Protein AF-A0AAV8Y524-F1 (afdb_monomer)

Solvent-accessible surface area (backbone atoms only — not comparable to full-atom values): 17284 Å² total; per-residue (Å²): 131,87,79,86,77,87,75,89,87,82,84,90,85,78,78,87,38,63,70,58,27,66,34,63,34,81,82,74,44,36,36,39,37,13,11,59,62,26,40,34,40,35,30,33,60,82,79,69,42,82,71,47,72,37,79,56,98,32,36,27,28,17,43,40,54,39,70,86,50,56,34,34,43,36,23,10,58,70,12,36,34,39,34,29,36,60,90,83,48,46,80,76,47,75,42,83,69,43,96,81,21,31,26,37,13,53,33,60,33,71,87,41,60,34,32,40,41,21,10,58,66,23,41,37,38,34,27,35,50,90,80,66,42,78,76,46,76,49,78,78,58,91,27,37,26,58,40,45,40,53,39,92,83,47,42,33,37,41,34,33,28,74,75,74,49,76,48,82,41,76,28,74,67,46,51,50,56,55,51,54,53,52,53,57,53,58,71,70,51,75,83,78,75,75,81,76,83,78,84,91,78,87,84,90,86,84,82,92,83,81,88,83,92,85,80,87,81,89,82,88,86,82,82,87,85,88,83,82,85,82,87,83,79,88,81,88,85,82,87,87,87,87,87,87,78,92,84,86,85,88,82,90,83,89,84,83,88,81,88,80,86,77,84,81,86,78,83,82,78,86,81,89,129

Mean predicted aligned error: 15.86 Å

pLDDT: mean 77.09, std 28.22, range [24.22, 98.81]

Secondary structure (DSSP, 8-state):
---------------SS-EEEEEE-TTSSEEEEEETTSEEEEEETTTTEEEEEEE-SS-EEEEEE-TTSSEEEEEETTSEEEEEETTT--EEEEEE--SSS-EEEEEE-TTSSEEEEEETTSEEEEEETTTTEEEEEEE--SS-EEEEEE-TTSSEEEEEETTS-EEEEE-HHHHHHHHHHHHHHHHHS----PPP--------------------------------PPP--------------------------------------PPP-

Foldseek 3Di:
DPPDDDDDDDDDDDDPFDFQDKEAAPVNQWMWTFAQSQWIWIAGPVVRDTDDIAGDPFRWQDKYAQNVNQWMWTWGFVQKIWIAGPNHRDTPDIDRNDDPFTWNEKDAANVRQWIWIFFQNQKIFIAGRVVRDTDDIDHDGPGTWHYWDADNVNQWIWTDHPVGDIDIDGDPVNVVVVVVVVVVVVVPDDPPPDDPDDDDDDDDDDDDDDDDDDDDDDDDDDDDDDDDDDDDDDDDDDDDDDDDDDDDDDDDDDDDDDDDDDDDDDDDDDDDD

Nearest PDB structures (foldseek):
  8iyj-assembly1_f  TM=9.698E-01  e=3.878E-19  Mus musculus
  8j07-assembly1_1N  TM=9.727E-01  e=3.922E-18  Homo sapiens
  8snb-assembly1_4A  TM=9.808E-01  e=4.661E-17  Strongylocentrotus purpuratus
  9cpc-assembly1_1S  TM=9.793E-01  e=6.438E-17  Sus scrofa
  8to0-assembly1_Bo  TM=9.632E-01  e=4.661E-17  Mus musculus

Radius of gyration: 35.86 Å; Cα contacts (8 Å, |Δi|>4): 466; chains: 1; bounding box: 70×82×123 Å

InterPro domains:
  IPR001680 WD40 repeat [PF00400] (7-44)
  IPR001680 WD40 repeat [PF00400] (90-127)
  IPR001680 WD40 repeat [PF00400] (139-169)
  IPR001680 WD40 repeat [PS50082] (12-45)
  IPR001680 WD40 repeat [PS50082] (63-94)
  IPR001680 WD40 repeat [PS50082] (96-137)
  IPR001680 WD40 repeat [PS50082] (138-169)
  IPR001680 WD40 repeat [SM00320] (5-44)
  IPR001680 WD40 repeat [SM00320] (47-85)
  IPR001680 WD40 repeat [SM00320] (88-128)
  IPR001680 WD40 repeat [SM00320] (131-170)
  IPR015943 WD40/YVTN repeat-like-containing domain superfamily [G3DSA:2.130.10.10] (3-201)
  IPR019775 WD40 repeat, conserved site [PS00678] (31-45)
  IPR020472 PAC1/LIS1-like, WD-40 repeat [PR00320] (31-45)
  IPR020472 PAC1/LIS1-like, WD-40 repeat [PR00320] (72-86)
  IPR020472 PAC1/LIS1-like, WD-40 repeat [PR00320] (115-129)
  IPR036322 WD40-repeat-containing domain superfamily [SSF50978] (7-176)
  IPR050505 WD repeat-containing protein 55/POC1 [PTHR44019] (4-265)

Structure (mmCIF, N/CA/C/O backbone):
data_AF-A0AAV8Y524-F1
#
_entry.id   AF-A0AAV8Y524-F1
#
loop_
_atom_site.group_PDB
_atom_site.id
_atom_site.type_symbol
_atom_site.label_atom_id
_atom_site.label_alt_id
_atom_site.label_comp_id
_atom_site.label_asym_id
_atom_site.label_entity_id
_atom_site.label_seq_id
_atom_site.pdbx_PDB_ins_code
_atom_site.Cartn_x
_atom_site.Cartn_y
_atom_site.Cartn_z
_atom_site.occupancy
_atom_site.B_iso_or_equiv
_atom_site.auth_seq_id
_atom_site.auth_comp_id
_atom_site.auth_asym_id
_atom_site.auth_atom_id
_atom_site.pdbx_PDB_model_num
ATOM 1 N N . MET A 1 1 ? 3.331 36.834 13.227 1.00 62.34 1 MET A N 1
ATOM 2 C CA . MET A 1 1 ? 3.791 35.544 12.670 1.00 62.34 1 MET A CA 1
ATOM 3 C C . MET A 1 1 ? 3.117 34.433 13.452 1.00 62.34 1 MET A C 1
ATOM 5 O O . MET A 1 1 ? 3.307 34.378 14.659 1.00 62.34 1 MET A O 1
ATOM 9 N N . LEU A 1 2 ? 2.298 33.601 12.807 1.00 58.38 2 LEU A N 1
ATOM 10 C CA . LEU A 1 2 ? 1.765 32.393 13.441 1.00 58.38 2 LEU A CA 1
ATOM 11 C C . LEU A 1 2 ? 2.927 31.408 13.619 1.00 58.38 2 LEU A C 1
ATOM 13 O O . LEU A 1 2 ? 3.529 30.972 12.641 1.00 58.38 2 LEU A O 1
ATOM 17 N N . SER A 1 3 ? 3.295 31.126 14.868 1.00 69.25 3 SER A N 1
ATOM 18 C CA . SER A 1 3 ? 4.270 30.086 15.188 1.00 69.25 3 SER A CA 1
ATOM 19 C C . SER A 1 3 ? 3.567 28.741 15.043 1.00 69.25 3 SER A C 1
ATOM 21 O O . SER A 1 3 ? 2.765 28.362 15.893 1.00 69.25 3 SER A O 1
ATOM 23 N N . TYR A 1 4 ? 3.830 28.040 13.943 1.00 75.88 4 TYR A N 1
ATOM 24 C CA . TYR A 1 4 ? 3.414 26.651 13.790 1.00 75.88 4 TYR A CA 1
ATOM 25 C C . TYR A 1 4 ? 4.244 25.803 14.757 1.00 75.88 4 TYR A C 1
ATOM 27 O O . TYR A 1 4 ? 5.421 25.537 14.517 1.00 75.88 4 TYR A O 1
ATOM 35 N N . ARG A 1 5 ? 3.649 25.428 15.892 1.00 86.06 5 ARG A N 1
ATOM 36 C CA . ARG A 1 5 ? 4.223 24.444 16.812 1.00 86.06 5 ARG A CA 1
ATOM 37 C C . ARG A 1 5 ? 3.651 23.075 16.483 1.00 86.06 5 ARG A C 1
ATOM 39 O O . ARG A 1 5 ? 2.445 22.875 16.563 1.00 86.06 5 ARG A O 1
ATOM 46 N N . GLN A 1 6 ? 4.531 22.138 16.158 1.00 88.81 6 GLN A N 1
ATOM 47 C CA . GLN A 1 6 ? 4.197 20.722 16.125 1.00 88.81 6 GLN A CA 1
ATOM 48 C C . GLN A 1 6 ? 4.213 20.177 17.558 1.00 88.81 6 GLN A C 1
ATOM 50 O O . GLN A 1 6 ? 5.159 20.428 18.307 1.00 88.81 6 GLN A O 1
ATOM 55 N N . SER A 1 7 ? 3.180 19.429 17.941 1.00 92.44 7 SER A N 1
ATOM 56 C CA . SER A 1 7 ? 3.095 18.760 19.242 1.00 92.44 7 SER A CA 1
ATOM 57 C C . SER A 1 7 ? 2.627 17.321 19.074 1.00 92.44 7 SER A C 1
ATOM 59 O O . SER A 1 7 ? 1.686 17.061 18.327 1.00 92.44 7 SER A O 1
ATOM 61 N N . LEU A 1 8 ? 3.258 16.395 19.796 1.00 93.44 8 LEU A N 1
ATOM 62 C CA . LEU A 1 8 ? 2.779 15.021 19.924 1.00 93.44 8 LEU A CA 1
ATOM 63 C C . LEU A 1 8 ? 1.451 15.017 20.693 1.00 93.44 8 LEU A C 1
ATOM 65 O O . LEU A 1 8 ? 1.397 15.538 21.805 1.00 93.44 8 LEU A O 1
ATOM 69 N N . ILE A 1 9 ? 0.404 14.430 20.108 1.00 94.38 9 ILE A N 1
ATOM 70 C CA . ILE A 1 9 ? -0.924 14.339 20.735 1.00 94.38 9 ILE A CA 1
ATOM 71 C C . ILE A 1 9 ? -1.042 13.058 21.571 1.00 94.38 9 ILE A C 1
ATOM 73 O O . ILE A 1 9 ? -1.395 13.119 22.745 1.00 94.38 9 ILE A O 1
ATOM 77 N N . CYS A 1 10 ? -0.720 11.900 20.987 1.00 96.06 10 CYS A N 1
ATOM 78 C CA . CYS A 1 10 ? -0.800 10.601 21.654 1.00 96.06 10 CYS A CA 1
ATOM 79 C C . CYS A 1 10 ? 0.176 9.585 21.043 1.00 96.06 10 CYS A C 1
ATOM 81 O O . CYS A 1 10 ? 0.761 9.824 19.986 1.00 96.06 10 CYS A O 1
ATOM 83 N N . THR A 1 11 ? 0.310 8.432 21.704 1.00 96.75 11 THR A N 1
ATOM 84 C CA . THR A 1 11 ? 1.045 7.267 21.198 1.00 96.75 11 THR A CA 1
ATOM 85 C C . THR A 1 11 ? 0.120 6.055 21.201 1.00 96.75 11 THR A C 1
ATOM 87 O O . THR A 1 11 ? -0.326 5.627 22.264 1.00 96.75 11 THR A O 1
ATOM 90 N N . LEU A 1 12 ? -0.121 5.468 20.027 1.00 97.44 12 LEU A N 1
ATOM 91 C CA . LEU A 1 12 ? -0.897 4.237 19.866 1.00 97.44 12 LEU A CA 1
ATOM 92 C C . LEU A 1 12 ? 0.065 3.048 19.764 1.00 97.44 12 LEU A C 1
ATOM 94 O O . LEU A 1 12 ? 0.815 2.928 18.798 1.00 97.44 12 LEU A O 1
ATOM 98 N N . LYS A 1 13 ? 0.094 2.190 20.790 1.00 96.00 13 LYS A N 1
ATOM 99 C CA . LYS A 1 13 ? 1.063 1.088 20.896 1.00 96.00 13 LYS A CA 1
ATOM 100 C C . LYS A 1 13 ? 0.366 -0.241 21.156 1.00 96.00 13 LYS A C 1
ATOM 102 O O . LYS A 1 13 ? 0.205 -0.645 22.304 1.00 96.00 13 LYS A O 1
ATOM 107 N N . GLU A 1 14 ? 0.015 -0.931 20.076 1.00 97.62 14 GLU A N 1
ATOM 108 C CA . GLU A 1 14 ? -0.548 -2.288 20.149 1.00 97.62 14 GLU A CA 1
ATOM 109 C C . GLU A 1 14 ? 0.220 -3.335 19.346 1.00 97.62 14 GLU A C 1
ATOM 111 O O . GLU A 1 14 ? 0.245 -4.502 19.739 1.00 97.62 14 GLU A O 1
ATOM 116 N N . HIS A 1 15 ? 0.890 -2.926 18.267 1.00 98.06 15 HIS A N 1
ATOM 117 C CA . HIS A 1 15 ? 1.761 -3.822 17.524 1.00 98.06 15 HIS A CA 1
ATOM 118 C C . HIS A 1 15 ? 2.865 -4.401 18.417 1.00 98.06 15 HIS A C 1
ATOM 120 O O . HIS A 1 15 ? 3.477 -3.707 19.237 1.00 98.06 15 HIS A O 1
ATOM 126 N N . LYS A 1 16 ? 3.120 -5.696 18.241 1.00 96.81 16 LYS A N 1
ATOM 127 C CA . LYS A 1 16 ? 4.180 -6.455 18.920 1.00 96.81 16 LYS A CA 1
ATOM 128 C C . LYS A 1 16 ? 5.453 -6.552 18.080 1.00 96.81 16 LYS A C 1
ATOM 130 O O . LYS A 1 16 ? 6.461 -7.054 18.573 1.00 96.81 16 LYS A O 1
ATOM 135 N N . GLY A 1 17 ? 5.402 -6.078 16.839 1.00 96.88 17 GLY A N 1
ATOM 136 C CA . GLY A 1 17 ? 6.506 -6.064 15.890 1.00 96.88 17 GLY A CA 1
ATOM 137 C C . GLY A 1 17 ? 6.662 -4.700 15.214 1.00 96.88 17 GLY A C 1
ATOM 138 O O . GLY A 1 17 ? 5.851 -3.796 15.433 1.00 96.88 17 GLY A O 1
ATOM 139 N N . PRO A 1 18 ? 7.726 -4.531 14.414 1.00 97.88 18 PRO A N 1
ATOM 140 C CA . PRO A 1 18 ? 7.902 -3.364 13.561 1.00 97.88 18 PRO A CA 1
ATOM 141 C C . PRO A 1 18 ? 6.692 -3.102 12.659 1.00 97.88 18 PRO A C 1
ATOM 143 O O . PRO A 1 18 ? 6.252 -4.000 11.935 1.00 97.88 18 PRO A O 1
ATOM 146 N N . VAL A 1 19 ? 6.228 -1.849 12.668 1.00 98.44 19 VAL A N 1
ATOM 147 C CA . VAL A 1 19 ? 5.261 -1.321 11.700 1.00 98.44 19 VAL A CA 1
ATOM 148 C C . VAL A 1 19 ? 5.991 -1.092 10.383 1.00 98.44 19 VAL A C 1
ATOM 150 O O . VAL A 1 19 ? 6.931 -0.300 10.325 1.00 98.44 19 VAL A O 1
ATOM 153 N N . SER A 1 20 ? 5.586 -1.810 9.343 1.00 98.19 20 SER A N 1
ATOM 154 C CA . SER A 1 20 ? 6.228 -1.781 8.029 1.00 98.19 20 SER A CA 1
ATOM 155 C C . SER A 1 20 ? 5.655 -0.693 7.122 1.00 98.19 20 SER A C 1
ATOM 157 O O . SER A 1 20 ? 6.378 -0.121 6.311 1.00 98.19 20 SER A O 1
ATOM 159 N N . ALA A 1 21 ? 4.361 -0.397 7.262 1.00 98.25 21 ALA A N 1
ATOM 160 C CA . ALA A 1 21 ? 3.667 0.606 6.470 1.00 98.25 21 ALA A CA 1
ATOM 161 C C . ALA A 1 21 ? 2.513 1.226 7.257 1.00 98.25 21 ALA A C 1
ATOM 163 O O . ALA A 1 21 ? 1.952 0.616 8.169 1.00 98.25 21 ALA A O 1
ATOM 164 N N . ILE A 1 22 ? 2.157 2.446 6.872 1.00 98.44 22 ILE A N 1
ATOM 165 C CA . ILE A 1 22 ? 1.003 3.175 7.380 1.00 98.44 22 ILE A CA 1
ATOM 166 C C . ILE A 1 22 ? 0.347 3.935 6.227 1.00 98.44 22 ILE A C 1
ATOM 168 O O . ILE A 1 22 ? 1.028 4.332 5.272 1.00 98.44 22 ILE A O 1
ATOM 172 N N . ASP A 1 23 ? -0.962 4.122 6.319 1.00 98.56 23 ASP A N 1
ATOM 173 C CA . ASP A 1 23 ? -1.745 4.930 5.393 1.00 98.56 23 ASP A CA 1
ATOM 174 C C . ASP A 1 23 ? -2.869 5.654 6.137 1.00 98.56 23 ASP A C 1
ATOM 176 O O . ASP A 1 23 ? -3.369 5.144 7.141 1.00 98.56 23 ASP A O 1
ATOM 180 N N . ILE A 1 24 ? -3.252 6.832 5.654 1.00 98.12 24 ILE A N 1
ATOM 181 C CA . ILE A 1 24 ? -4.391 7.607 6.164 1.00 98.12 24 ILE A CA 1
ATOM 182 C C . ILE A 1 24 ? -5.482 7.548 5.098 1.00 98.12 24 ILE A C 1
ATOM 184 O O . ILE A 1 24 ? -5.181 7.575 3.903 1.00 98.12 24 ILE A O 1
ATOM 188 N N . ASN A 1 25 ? -6.736 7.404 5.513 1.00 96.75 25 ASN A N 1
ATOM 189 C CA . ASN A 1 25 ? -7.844 7.390 4.567 1.00 96.75 25 ASN A CA 1
ATOM 190 C C . ASN A 1 25 ? -8.079 8.790 3.960 1.00 96.75 25 ASN A C 1
ATOM 192 O O . ASN A 1 25 ? -7.553 9.798 4.417 1.00 96.75 25 ASN A O 1
ATOM 196 N N . LYS A 1 26 ? -8.925 8.876 2.931 1.00 94.94 26 LYS A N 1
ATOM 197 C CA . LYS A 1 26 ? -9.244 10.152 2.265 1.00 94.94 26 LYS A CA 1
ATOM 198 C C . LYS A 1 26 ? -9.961 11.175 3.166 1.00 94.94 26 LYS A C 1
ATOM 200 O O . LYS A 1 26 ? -10.027 12.349 2.812 1.00 94.94 26 LYS A O 1
ATOM 205 N N . PHE A 1 27 ? -10.549 10.731 4.274 1.00 95.62 27 PHE A N 1
ATOM 206 C CA . PHE A 1 27 ? -11.346 11.566 5.175 1.00 95.62 27 PHE A CA 1
ATOM 207 C C . PHE A 1 27 ? -10.543 12.097 6.372 1.00 95.62 27 PHE A C 1
ATOM 209 O O . PHE A 1 27 ? -11.096 12.845 7.176 1.00 95.62 27 PHE A O 1
ATOM 216 N N . ASP A 1 28 ? -9.256 11.741 6.472 1.00 96.31 28 ASP A N 1
ATOM 217 C CA . ASP A 1 28 ? -8.322 12.134 7.534 1.00 96.31 28 ASP A CA 1
ATOM 218 C C . ASP A 1 28 ? -8.774 11.777 8.966 1.00 96.31 28 ASP A C 1
ATOM 220 O O . ASP A 1 28 ? -8.231 12.289 9.949 1.00 96.31 28 ASP A O 1
ATOM 224 N N . ASP A 1 29 ? -9.753 10.887 9.114 1.00 96.88 29 ASP A N 1
ATOM 225 C CA . ASP A 1 29 ? -10.281 10.440 10.404 1.00 96.88 29 ASP A CA 1
ATOM 226 C C . ASP A 1 29 ? -9.754 9.061 10.813 1.00 96.88 29 ASP A C 1
ATOM 228 O O . ASP A 1 29 ? -9.822 8.706 11.994 1.00 96.88 29 ASP A O 1
ATOM 232 N N . GLU A 1 30 ? -9.157 8.313 9.880 1.00 97.94 30 GLU A N 1
ATOM 233 C CA . GLU A 1 30 ? -8.624 6.977 10.134 1.00 97.94 30 GLU A CA 1
ATOM 234 C C . GLU A 1 30 ? -7.235 6.753 9.561 1.00 97.94 30 GLU A C 1
ATOM 236 O O . GLU A 1 30 ? -6.892 7.222 8.476 1.00 97.94 30 GLU A O 1
ATOM 241 N N . ALA A 1 31 ? -6.465 5.921 10.257 1.00 98.38 31 ALA A N 1
ATOM 242 C CA . ALA A 1 31 ? -5.227 5.361 9.737 1.00 98.38 31 ALA A CA 1
ATOM 243 C C . ALA A 1 31 ? -5.288 3.836 9.728 1.00 98.38 31 ALA A C 1
ATOM 245 O O . ALA A 1 31 ? -6.000 3.221 10.520 1.00 98.38 31 ALA A O 1
ATOM 246 N N . VAL A 1 32 ? -4.506 3.215 8.856 1.00 98.75 32 VAL A N 1
ATOM 247 C CA . VAL A 1 32 ? -4.234 1.780 8.882 1.00 98.75 32 VAL A CA 1
ATOM 248 C C . VAL A 1 32 ? -2.734 1.562 8.970 1.00 98.75 32 VAL A C 1
ATOM 250 O O . VAL A 1 32 ? -1.969 2.201 8.254 1.00 98.75 32 VAL A O 1
ATOM 253 N N . SER A 1 33 ? -2.304 0.660 9.845 1.00 98.75 33 SER A N 1
ATOM 254 C CA . SER A 1 33 ? -0.910 0.231 9.951 1.00 98.75 33 SER A CA 1
ATOM 255 C C . SER A 1 33 ? -0.765 -1.248 9.626 1.00 98.75 33 SER A C 1
ATOM 257 O O . SER A 1 33 ? -1.606 -2.061 10.003 1.00 98.75 33 SER A O 1
ATOM 259 N N . ALA A 1 34 ? 0.316 -1.594 8.934 1.00 98.56 34 ALA A N 1
ATOM 260 C CA . ALA A 1 34 ? 0.758 -2.959 8.672 1.00 98.56 34 ALA A CA 1
ATOM 261 C C . ALA A 1 34 ? 1.979 -3.284 9.523 1.00 98.56 34 ALA A C 1
ATOM 263 O O . ALA A 1 34 ? 2.847 -2.430 9.718 1.00 98.56 34 ALA A O 1
ATOM 264 N N . SER A 1 35 ? 2.054 -4.514 10.021 1.00 98.56 35 SER A N 1
ATOM 265 C CA . SER A 1 35 ? 3.138 -4.940 10.892 1.00 98.56 35 SER A CA 1
ATOM 266 C C . SER A 1 35 ? 3.605 -6.357 10.605 1.00 98.56 35 SER A C 1
ATOM 268 O O . SER A 1 35 ? 2.854 -7.265 10.237 1.00 98.56 35 SER A O 1
ATOM 270 N N . THR A 1 36 ? 4.884 -6.553 10.897 1.00 97.69 36 THR A N 1
ATOM 271 C CA . THR A 1 36 ? 5.556 -7.855 10.891 1.00 97.69 36 THR A CA 1
ATOM 272 C C . THR A 1 36 ? 5.157 -8.748 12.074 1.00 97.69 36 THR A C 1
ATOM 274 O O . THR A 1 36 ? 5.645 -9.864 12.192 1.00 97.69 36 THR A O 1
ATOM 277 N N . ASP A 1 37 ? 4.255 -8.305 12.955 1.00 97.25 37 ASP A N 1
ATOM 278 C CA . ASP A 1 37 ? 3.626 -9.177 13.961 1.00 97.25 37 ASP A CA 1
ATOM 279 C C . ASP A 1 37 ? 2.427 -9.983 13.432 1.00 97.25 37 ASP A C 1
ATOM 281 O O . ASP A 1 37 ? 1.812 -10.727 14.198 1.00 97.25 37 ASP A O 1
ATOM 285 N N . GLY A 1 38 ? 2.100 -9.835 12.145 1.00 96.56 38 GLY A N 1
ATOM 286 C CA . GLY A 1 38 ? 0.979 -10.517 11.501 1.00 96.56 38 GLY A CA 1
ATOM 287 C C . GLY A 1 38 ? -0.372 -9.837 11.696 1.00 96.56 38 GLY A C 1
ATOM 288 O O . GLY A 1 38 ? -1.414 -10.459 11.480 1.00 96.56 38 GLY A O 1
ATOM 289 N N . THR A 1 39 ? -0.373 -8.565 12.099 1.00 97.81 39 THR A N 1
ATOM 290 C CA . THR A 1 39 ? -1.588 -7.759 12.217 1.00 97.81 39 THR A CA 1
ATOM 291 C C . THR A 1 39 ? -1.547 -6.532 11.315 1.00 97.81 39 THR A C 1
ATOM 293 O O . THR A 1 39 ? -0.515 -5.872 11.157 1.00 97.81 39 THR A O 1
ATOM 296 N N . CYS A 1 40 ? -2.707 -6.205 10.754 1.00 98.19 40 CYS A N 1
ATOM 297 C CA . CYS A 1 40 ? -3.014 -4.870 10.267 1.00 98.19 40 CYS A CA 1
ATOM 298 C C . CYS A 1 40 ? -4.028 -4.243 11.223 1.00 98.19 40 CYS A C 1
ATOM 300 O O . CYS A 1 40 ? -4.990 -4.900 11.613 1.00 98.19 40 CYS A O 1
ATOM 302 N N . ILE A 1 41 ? -3.823 -2.995 11.633 1.00 98.56 41 ILE A N 1
ATOM 303 C CA . ILE A 1 41 ? -4.697 -2.331 12.606 1.00 98.56 41 ILE A CA 1
ATOM 304 C C . ILE A 1 41 ? -5.290 -1.076 11.980 1.00 98.56 41 ILE A C 1
ATOM 306 O O . ILE A 1 41 ? -4.555 -0.261 11.430 1.00 98.56 41 ILE A O 1
ATOM 310 N N . ILE A 1 42 ? -6.610 -0.930 12.092 1.00 98.56 42 ILE A N 1
ATOM 311 C CA . ILE A 1 42 ? -7.342 0.290 11.745 1.00 98.56 42 ILE A CA 1
ATOM 312 C C . ILE A 1 42 ? -7.512 1.123 13.015 1.00 98.56 42 ILE A C 1
ATOM 314 O O . ILE A 1 42 ? -7.977 0.618 14.044 1.00 98.56 42 ILE A O 1
ATOM 318 N N . TRP A 1 43 ? -7.154 2.397 12.933 1.00 98.50 43 TRP A N 1
ATOM 319 C CA . TRP A 1 43 ? -7.150 3.355 14.031 1.00 98.50 43 TRP A CA 1
ATOM 320 C C . TRP A 1 43 ? -8.139 4.476 13.754 1.00 98.50 43 TRP A C 1
ATOM 322 O O . TRP A 1 43 ? -8.130 5.040 12.665 1.00 98.50 43 TRP A O 1
ATOM 332 N N . ASP A 1 44 ? -8.914 4.839 14.769 1.00 98.12 44 ASP A N 1
ATOM 333 C CA . ASP A 1 44 ? -9.694 6.074 14.788 1.00 98.12 44 ASP A CA 1
ATOM 334 C C . ASP A 1 44 ? -8.767 7.198 15.284 1.00 98.12 44 ASP A C 1
ATOM 336 O O . ASP A 1 44 ? -8.306 7.176 16.433 1.00 98.12 44 ASP A O 1
ATOM 340 N N . LEU A 1 45 ? -8.445 8.154 14.411 1.00 97.44 45 LEU A N 1
ATOM 341 C CA . LEU A 1 45 ? -7.518 9.250 14.710 1.00 97.44 45 LEU A CA 1
ATOM 342 C C . LEU A 1 45 ? -8.158 10.332 15.583 1.00 97.44 45 LEU A C 1
ATOM 344 O O . LEU A 1 45 ? -7.457 10.995 16.351 1.00 97.44 45 LEU A O 1
ATOM 348 N N . LEU A 1 46 ? -9.482 10.488 15.513 1.00 96.88 46 LEU A N 1
ATOM 349 C CA . LEU A 1 46 ? -10.222 11.467 16.309 1.00 96.88 46 LEU A CA 1
ATOM 350 C C . LEU A 1 46 ? -10.351 11.003 17.763 1.00 96.88 46 LEU A C 1
ATOM 352 O O . LEU A 1 46 ? -10.133 11.785 18.691 1.00 96.88 46 LEU A O 1
ATOM 356 N N . LYS A 1 47 ? -10.662 9.719 17.966 1.00 97.38 47 LYS A N 1
ATOM 357 C CA . LYS A 1 47 ? -10.771 9.091 19.292 1.00 97.38 47 LYS A CA 1
ATOM 358 C C . LYS A 1 47 ? -9.450 8.544 19.815 1.00 97.38 47 LYS A C 1
ATOM 360 O O . LYS A 1 47 ? -9.377 8.209 20.995 1.00 97.38 47 LYS A O 1
ATOM 365 N N . GLN A 1 48 ? -8.428 8.462 18.963 1.00 97.56 48 GLN A N 1
ATOM 366 C CA . GLN A 1 48 ? -7.088 7.978 19.305 1.00 97.56 48 GLN A CA 1
ATOM 367 C C . GLN A 1 48 ? -7.138 6.566 19.893 1.00 97.56 48 GLN A C 1
ATOM 369 O O . GLN A 1 48 ? -6.560 6.272 20.941 1.00 97.56 48 GLN A O 1
ATOM 374 N N . CYS A 1 49 ? -7.879 5.682 19.231 1.00 97.56 49 CYS A N 1
ATOM 375 C CA . CYS A 1 49 ? -8.043 4.309 19.679 1.00 97.56 49 CYS A CA 1
ATOM 376 C C . CYS A 1 49 ? -8.042 3.330 18.508 1.00 97.56 49 CYS A C 1
ATOM 378 O O . CYS A 1 49 ? -8.254 3.681 17.347 1.00 97.56 49 CYS A O 1
ATOM 380 N N . ARG A 1 50 ? -7.777 2.067 18.830 1.00 98.00 50 ARG A N 1
ATOM 381 C CA . ARG A 1 50 ? -7.908 0.969 17.882 1.00 98.00 50 ARG A CA 1
ATOM 382 C C . ARG A 1 50 ? -9.378 0.760 17.539 1.00 98.00 50 ARG A C 1
ATOM 384 O O . ARG A 1 50 ? -10.181 0.513 18.439 1.00 98.00 50 ARG A O 1
ATOM 391 N N . ARG A 1 51 ? -9.699 0.762 16.247 1.00 97.25 51 ARG A N 1
ATOM 392 C CA . ARG A 1 51 ? -11.035 0.433 15.751 1.00 97.25 51 ARG A CA 1
ATOM 393 C C . ARG A 1 51 ? -11.175 -1.047 15.414 1.00 97.25 51 ARG A C 1
ATOM 395 O O . ARG A 1 51 ? -12.097 -1.683 15.906 1.00 97.25 51 ARG A O 1
ATOM 402 N N . GLN A 1 52 ? -10.247 -1.593 14.627 1.00 97.00 52 GLN A N 1
ATOM 403 C CA . GLN A 1 52 ? -10.316 -2.973 14.131 1.00 97.00 52 GLN A CA 1
ATOM 404 C C . GLN A 1 52 ? -8.920 -3.590 14.001 1.00 97.00 52 GLN A C 1
ATOM 406 O O . GLN A 1 52 ? -7.942 -2.873 13.792 1.00 97.00 52 GLN A O 1
ATOM 411 N N . ILE A 1 53 ? -8.830 -4.921 14.102 1.00 97.75 53 ILE A N 1
ATOM 412 C CA . ILE A 1 53 ? -7.620 -5.685 13.765 1.00 97.75 53 ILE A CA 1
ATOM 413 C C . ILE A 1 53 ? -7.948 -6.672 12.652 1.00 97.75 53 ILE A C 1
ATOM 415 O O . ILE A 1 53 ? -8.908 -7.432 12.755 1.00 97.75 53 ILE A O 1
ATOM 419 N N . LEU A 1 54 ? -7.110 -6.678 11.625 1.00 97.81 54 LEU A N 1
ATOM 420 C CA . LEU A 1 54 ? -7.113 -7.631 10.529 1.00 97.81 54 LEU A CA 1
ATOM 421 C C . LEU A 1 54 ? -6.000 -8.653 10.776 1.00 97.81 54 LEU A C 1
ATOM 423 O O . LEU A 1 54 ? -4.855 -8.283 11.061 1.00 97.81 54 LEU A O 1
ATOM 427 N N . PHE A 1 55 ? -6.339 -9.934 10.664 1.00 94.69 55 PHE A N 1
ATOM 428 C CA . PHE A 1 55 ? -5.411 -11.042 10.870 1.00 94.69 55 PHE A CA 1
ATOM 429 C C . PHE A 1 55 ? -5.251 -11.838 9.582 1.00 94.69 55 PHE A C 1
ATOM 431 O O . PHE A 1 55 ? -6.235 -12.221 8.954 1.00 94.69 55 PHE A O 1
ATOM 438 N N . SER A 1 56 ? -4.008 -12.152 9.235 1.00 93.06 56 SER A N 1
ATOM 439 C CA . SER A 1 5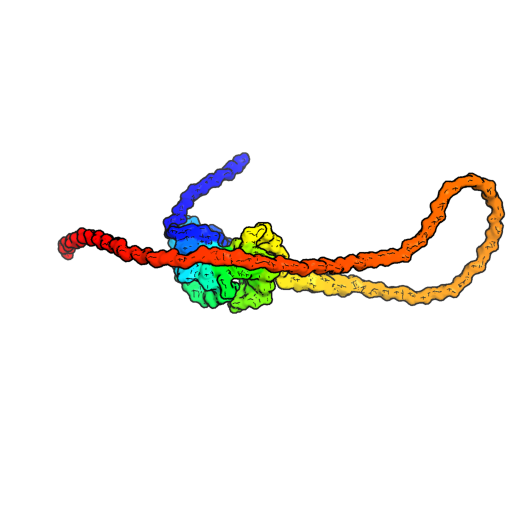6 ? -3.686 -13.150 8.220 1.00 93.06 56 SER A CA 1
ATOM 440 C C . SER A 1 56 ? -2.403 -13.877 8.613 1.00 93.06 56 SER A C 1
ATOM 442 O O . SER A 1 56 ? -1.632 -13.403 9.448 1.00 93.06 56 SER A O 1
ATOM 444 N N . ASN A 1 57 ? -2.167 -15.048 8.028 1.00 93.75 57 ASN A N 1
ATOM 445 C CA . ASN A 1 57 ? -0.938 -15.806 8.240 1.00 93.75 57 ASN A CA 1
ATOM 446 C C . ASN A 1 57 ? 0.188 -15.276 7.335 1.00 93.75 57 ASN A C 1
ATOM 448 O O . ASN A 1 57 ? 0.706 -15.986 6.474 1.00 93.75 57 ASN A O 1
ATOM 452 N N . THR A 1 58 ? 0.522 -14.000 7.506 1.00 96.69 58 THR A N 1
ATOM 453 C CA . THR A 1 58 ? 1.527 -13.285 6.718 1.00 96.69 58 THR A CA 1
ATOM 454 C C . THR A 1 58 ? 2.180 -12.209 7.569 1.00 96.69 58 THR A C 1
ATOM 456 O O . THR A 1 58 ? 1.581 -11.710 8.518 1.00 96.69 58 THR A O 1
ATOM 459 N N . LEU A 1 59 ? 3.404 -11.827 7.230 1.00 97.94 59 LEU A N 1
ATOM 460 C CA . LEU A 1 59 ? 3.981 -10.578 7.703 1.00 97.94 59 LEU A CA 1
ATOM 461 C C . LEU A 1 59 ? 3.457 -9.491 6.771 1.00 97.94 59 LEU A C 1
ATOM 463 O O . LEU A 1 59 ? 3.821 -9.478 5.593 1.00 97.94 59 LEU A O 1
ATOM 467 N N . PHE A 1 60 ? 2.584 -8.614 7.265 1.00 98.31 60 PHE A N 1
ATOM 468 C CA . PHE A 1 60 ? 2.110 -7.500 6.457 1.00 98.31 60 PHE A CA 1
ATOM 469 C C . PHE A 1 60 ? 3.270 -6.538 6.243 1.00 98.31 60 PHE A C 1
ATOM 471 O O . PHE A 1 60 ? 3.862 -6.056 7.206 1.00 98.31 60 PHE A O 1
ATOM 478 N N . MET A 1 61 ? 3.601 -6.290 4.980 1.00 98.56 61 MET A N 1
ATOM 479 C CA . MET A 1 61 ? 4.712 -5.426 4.590 1.00 98.56 61 MET A CA 1
ATOM 480 C C . MET A 1 61 ? 4.200 -4.094 4.052 1.00 98.56 61 MET A C 1
ATOM 482 O O . MET A 1 61 ? 4.811 -3.059 4.304 1.00 98.56 61 MET A O 1
ATOM 486 N N . CYS A 1 62 ? 3.050 -4.098 3.379 1.00 98.56 62 CYS A N 1
ATOM 487 C CA . CYS A 1 62 ? 2.454 -2.910 2.784 1.00 98.56 62 CYS A CA 1
ATOM 488 C C . CYS A 1 62 ? 0.932 -2.890 2.957 1.00 98.56 62 CYS A C 1
ATOM 490 O O . CYS A 1 62 ? 0.279 -3.935 3.026 1.00 98.56 62 CYS A O 1
ATOM 492 N N . VAL A 1 63 ? 0.375 -1.681 3.037 1.00 98.75 63 VAL A N 1
ATOM 493 C CA . VAL A 1 63 ? -1.062 -1.437 3.173 1.00 98.75 63 VAL A CA 1
ATOM 494 C C . VAL A 1 63 ? -1.447 -0.101 2.539 1.00 98.75 63 VAL A C 1
ATOM 496 O O . VAL A 1 63 ? -0.667 0.853 2.612 1.00 98.75 63 VAL A O 1
ATOM 499 N N . ARG A 1 64 ? -2.630 -0.044 1.918 1.00 98.75 64 ARG A N 1
ATOM 500 C CA . ARG A 1 64 ? -3.254 1.173 1.377 1.00 98.75 64 ARG A CA 1
ATOM 501 C C . ARG A 1 64 ? -4.764 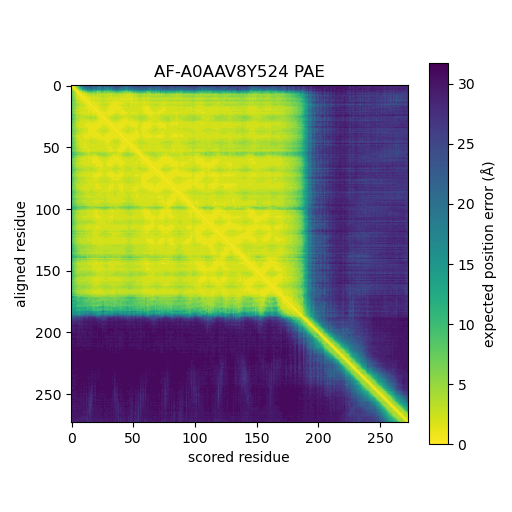1.160 1.559 1.00 98.75 64 ARG A C 1
ATOM 503 O O . ARG A 1 64 ? -5.393 0.125 1.338 1.00 98.75 64 ARG A O 1
ATOM 510 N N . TYR A 1 65 ? -5.343 2.310 1.876 1.00 98.56 65 TYR A N 1
ATOM 511 C CA . TYR A 1 65 ? -6.770 2.531 1.690 1.00 98.56 65 TYR A CA 1
ATOM 512 C C . TYR A 1 65 ? -7.097 2.634 0.205 1.00 98.56 65 TYR A C 1
ATOM 514 O O . TYR A 1 65 ? -6.400 3.289 -0.570 1.00 98.56 65 TYR A O 1
ATOM 522 N N . TYR A 1 66 ? -8.211 2.025 -0.180 1.00 98.31 66 TYR A N 1
ATOM 523 C CA . TYR A 1 66 ? -8.866 2.353 -1.434 1.00 98.31 66 TYR A CA 1
ATOM 524 C C . TYR A 1 66 ? -9.416 3.796 -1.369 1.00 98.31 66 TYR A C 1
ATOM 526 O O . TYR A 1 66 ? -9.868 4.205 -0.2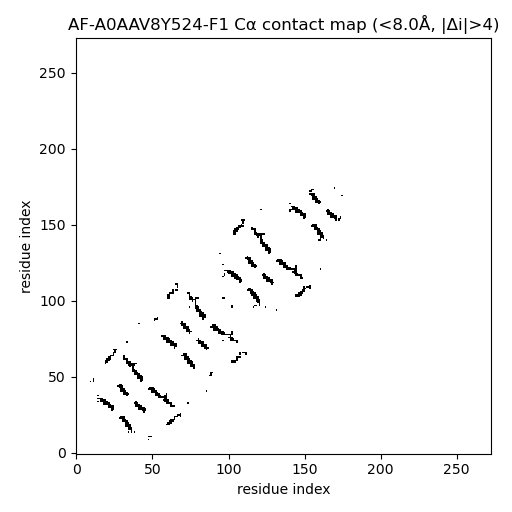96 1.00 98.31 66 TYR A O 1
ATOM 534 N N . PRO A 1 67 ? -9.452 4.574 -2.473 1.00 96.94 67 PRO A N 1
ATOM 535 C CA . PRO A 1 67 ? -9.845 5.989 -2.445 1.00 96.94 67 PRO A CA 1
ATOM 536 C C . PRO A 1 67 ? -11.225 6.301 -1.848 1.00 96.94 67 PRO A C 1
ATOM 538 O O . PRO A 1 67 ? -11.452 7.428 -1.405 1.00 96.94 67 PRO A O 1
ATOM 541 N N . SER A 1 68 ? -12.156 5.337 -1.819 1.00 96.50 68 SER A N 1
ATOM 542 C CA . SER A 1 68 ? -13.452 5.516 -1.144 1.00 96.50 68 SER A CA 1
ATOM 543 C C . SER A 1 68 ? -13.382 5.422 0.385 1.00 96.50 68 SER A C 1
ATOM 545 O O . SER A 1 68 ? -14.344 5.796 1.044 1.00 96.50 68 SER A O 1
ATOM 547 N N . GLY A 1 69 ? -12.290 4.897 0.951 1.00 96.25 69 GLY A N 1
ATOM 548 C CA . GLY A 1 69 ? -12.125 4.628 2.383 1.00 96.25 69 GLY A CA 1
ATOM 549 C C . GLY A 1 69 ? -12.849 3.376 2.895 1.00 96.25 69 GLY A C 1
ATOM 550 O O . GLY A 1 69 ? -12.708 3.041 4.064 1.00 96.25 69 GLY A O 1
ATOM 551 N N . VAL A 1 70 ? -13.601 2.672 2.042 1.00 96.94 70 VAL A N 1
ATOM 552 C CA . VAL A 1 70 ? -14.418 1.500 2.427 1.00 96.94 70 VAL A CA 1
ATOM 553 C C . VAL A 1 70 ? -13.618 0.194 2.393 1.00 96.94 70 VAL A C 1
ATOM 555 O O . VAL A 1 70 ? -13.950 -0.767 3.075 1.00 96.94 70 VAL A O 1
ATOM 558 N N . GLN A 1 71 ? -12.525 0.153 1.631 1.00 98.06 71 GLN A N 1
ATOM 559 C CA . GLN A 1 71 ? -11.680 -1.033 1.517 1.00 98.06 71 GLN A CA 1
ATOM 560 C C . GLN A 1 71 ? -10.213 -0.713 1.768 1.00 98.06 71 GLN A C 1
ATOM 562 O O . GLN A 1 71 ? -9.755 0.413 1.562 1.00 98.06 71 GLN A O 1
ATOM 567 N N . ILE A 1 72 ? -9.470 -1.734 2.182 1.00 98.50 72 ILE A N 1
ATOM 568 C CA . ILE A 1 72 ? -8.017 -1.708 2.332 1.00 98.50 72 ILE A CA 1
ATOM 569 C C . ILE A 1 72 ? -7.415 -2.813 1.466 1.00 98.50 72 ILE A C 1
ATOM 571 O O . ILE A 1 72 ? -7.944 -3.921 1.396 1.00 98.50 72 ILE A O 1
ATOM 575 N N . LEU A 1 73 ? -6.281 -2.521 0.837 1.00 98.81 73 LEU A N 1
ATOM 576 C CA . LEU A 1 73 ? -5.454 -3.495 0.138 1.00 98.81 73 LEU A CA 1
ATOM 577 C C . LEU A 1 73 ? -4.158 -3.709 0.923 1.00 98.81 73 LEU A C 1
ATOM 579 O O . LEU A 1 73 ? -3.486 -2.747 1.297 1.00 98.81 73 LEU A O 1
ATOM 583 N N . THR A 1 74 ? -3.799 -4.965 1.166 1.00 98.81 74 THR A N 1
ATOM 584 C CA . THR A 1 74 ? -2.565 -5.345 1.871 1.00 98.81 74 THR A CA 1
ATOM 585 C C . THR A 1 74 ? -1.708 -6.276 1.030 1.00 98.81 74 THR A C 1
ATOM 587 O O . THR A 1 74 ? -2.248 -7.066 0.256 1.00 98.81 74 THR A O 1
ATOM 590 N N . GLY A 1 75 ? -0.397 -6.266 1.264 1.00 98.62 75 GLY A N 1
ATOM 591 C CA . GL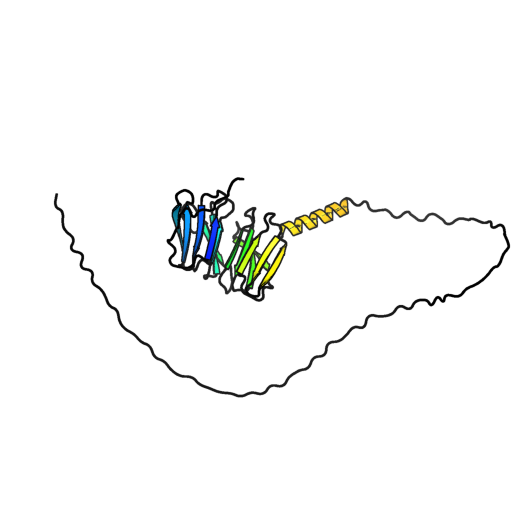Y A 1 75 ? 0.536 -7.269 0.751 1.00 98.62 75 GLY A CA 1
ATOM 592 C C . GLY A 1 75 ? 1.565 -7.680 1.803 1.00 98.62 75 GLY A C 1
ATOM 593 O O . GLY A 1 75 ? 1.870 -6.915 2.727 1.00 98.62 75 GLY A O 1
ATOM 594 N N . GLY A 1 76 ? 2.092 -8.899 1.680 1.00 98.00 76 GLY A N 1
ATOM 595 C CA . GLY A 1 76 ? 2.986 -9.453 2.693 1.00 98.00 76 GLY A CA 1
ATOM 596 C C . GLY A 1 76 ? 3.907 -10.582 2.234 1.00 98.00 76 GLY A C 1
ATOM 597 O O . GLY A 1 76 ? 4.144 -10.800 1.041 1.00 98.00 76 GLY A O 1
ATOM 598 N N . SER A 1 77 ? 4.463 -11.293 3.217 1.00 98.19 77 SER A N 1
ATOM 599 C CA . SER A 1 77 ? 5.428 -12.388 3.027 1.00 98.19 77 SER A CA 1
ATOM 600 C C . SER A 1 77 ? 4.843 -13.655 2.403 1.00 98.19 77 SER A C 1
ATOM 602 O O . SER A 1 77 ? 5.582 -14.464 1.849 1.00 98.19 77 SER A O 1
ATOM 604 N N . ASP A 1 78 ? 3.530 -13.838 2.505 1.00 97.81 78 ASP A N 1
ATOM 605 C CA . ASP A 1 78 ? 2.775 -14.929 1.879 1.00 97.81 78 ASP A CA 1
ATOM 606 C C . ASP A 1 78 ? 2.581 -14.750 0.367 1.00 97.81 78 ASP A C 1
ATOM 608 O O . ASP A 1 78 ? 2.044 -15.648 -0.277 1.00 97.81 78 ASP A O 1
ATOM 612 N N . ARG A 1 79 ? 3.088 -13.641 -0.198 1.00 98.00 79 ARG A N 1
ATOM 613 C CA . ARG A 1 79 ? 3.076 -13.302 -1.633 1.00 98.00 79 ARG A CA 1
ATOM 614 C C . ARG A 1 79 ? 1.696 -12.948 -2.181 1.00 98.00 79 ARG A C 1
ATOM 616 O O . ARG A 1 79 ? 1.522 -12.855 -3.401 1.00 98.00 79 ARG A O 1
ATOM 623 N N . LYS A 1 80 ? 0.726 -12.730 -1.297 1.00 97.94 80 LYS A N 1
ATOM 624 C CA . LYS A 1 80 ? -0.657 -12.463 -1.671 1.00 97.94 80 LYS A CA 1
ATOM 625 C C . LYS A 1 80 ? -1.009 -10.999 -1.506 1.00 97.94 80 LYS A C 1
ATOM 627 O O . LYS A 1 80 ? -0.434 -10.283 -0.686 1.00 97.94 80 LYS A O 1
ATOM 632 N N . LEU A 1 81 ? -1.968 -10.574 -2.314 1.00 98.62 81 LEU A N 1
ATOM 633 C CA . LEU A 1 81 ? -2.666 -9.308 -2.171 1.00 98.62 81 LEU A CA 1
ATOM 634 C C . LEU A 1 81 ? -4.059 -9.610 -1.637 1.00 98.62 81 LEU A C 1
ATOM 636 O O . LEU A 1 81 ? -4.788 -10.409 -2.227 1.00 98.62 81 LEU A O 1
ATOM 640 N N . ALA A 1 82 ? -4.416 -8.976 -0.529 1.00 98.56 82 ALA A N 1
ATOM 641 C CA . ALA A 1 82 ? -5.679 -9.210 0.156 1.00 98.56 82 ALA A CA 1
ATOM 642 C C . ALA A 1 82 ? -6.486 -7.914 0.265 1.00 98.56 82 ALA A C 1
ATOM 644 O O . ALA A 1 82 ? -5.948 -6.865 0.623 1.00 98.56 82 ALA A O 1
ATOM 645 N N . TYR A 1 83 ? -7.769 -8.016 -0.071 1.00 98.69 83 TYR A N 1
ATOM 646 C CA . TYR A 1 83 ? -8.758 -6.947 -0.044 1.00 98.69 83 TYR A CA 1
ATOM 647 C C . TYR A 1 83 ? -9.602 -7.117 1.208 1.00 98.69 83 TYR A C 1
ATOM 649 O O . TYR A 1 83 ? -10.196 -8.178 1.409 1.00 98.69 83 TYR A O 1
ATOM 657 N N . TRP A 1 84 ? -9.684 -6.074 2.017 1.00 98.62 84 TRP A N 1
ATOM 658 C CA . TRP A 1 84 ? -10.368 -6.103 3.300 1.00 98.62 84 TRP A CA 1
ATOM 659 C C . TRP A 1 84 ? -11.470 -5.064 3.333 1.00 98.62 84 TRP A C 1
ATOM 661 O O . TRP A 1 84 ? -11.264 -3.928 2.901 1.00 98.62 84 TRP A O 1
ATOM 671 N N . GLU A 1 85 ? -12.613 -5.448 3.882 1.00 98.19 85 GLU A N 1
ATOM 672 C CA . GLU A 1 85 ? -13.687 -4.521 4.202 1.00 98.19 85 GLU A CA 1
ATOM 673 C C . GLU A 1 85 ? -13.344 -3.771 5.493 1.00 98.19 85 GLU A C 1
ATOM 675 O O . GLU A 1 85 ? -12.960 -4.360 6.507 1.00 98.19 85 GLU A O 1
ATOM 680 N N . VAL A 1 86 ? -13.459 -2.448 5.457 1.00 97.69 86 VAL A N 1
ATOM 681 C CA . VAL A 1 86 ? -13.007 -1.565 6.542 1.00 97.69 86 VAL A CA 1
ATOM 682 C C . VAL A 1 86 ? -13.963 -1.586 7.738 1.00 97.69 86 VAL A C 1
ATOM 684 O O . VAL A 1 86 ? -13.523 -1.401 8.878 1.00 97.69 86 VAL A O 1
ATOM 687 N N . LEU A 1 87 ? -15.255 -1.829 7.487 1.00 95.88 87 LEU A N 1
ATOM 688 C CA . LEU A 1 87 ? -16.313 -1.791 8.499 1.00 95.88 87 LEU A CA 1
ATOM 689 C C . LEU A 1 87 ? -16.244 -2.964 9.487 1.00 95.88 87 LEU A C 1
ATOM 691 O O . LEU A 1 87 ? -16.357 -2.752 10.693 1.00 95.88 87 LEU A O 1
ATOM 695 N N . ASP A 1 88 ? -16.079 -4.189 8.986 1.00 95.69 88 ASP A N 1
ATOM 696 C CA . ASP A 1 88 ? -16.107 -5.416 9.795 1.00 95.69 88 ASP A CA 1
ATOM 697 C C . ASP A 1 88 ? -14.775 -6.187 9.793 1.00 95.69 88 ASP A C 1
ATOM 699 O O . ASP A 1 88 ? -14.599 -7.134 10.563 1.00 95.69 88 ASP A O 1
ATOM 703 N N . GLY A 1 89 ? -13.808 -5.762 8.975 1.00 96.56 89 GLY A N 1
ATOM 704 C CA . GLY A 1 89 ? -12.513 -6.416 8.828 1.00 96.56 89 GLY A CA 1
ATOM 705 C C . GLY A 1 89 ? -12.565 -7.745 8.076 1.00 96.56 89 GLY A C 1
ATOM 706 O O . GLY A 1 89 ? -11.641 -8.550 8.215 1.00 96.56 89 GLY A O 1
ATOM 707 N N . SER A 1 90 ? -13.631 -8.011 7.320 1.00 97.25 90 SER A N 1
ATOM 708 C CA . SER A 1 90 ? -13.755 -9.234 6.531 1.00 97.25 90 SER A CA 1
ATOM 709 C C . SER A 1 90 ? -12.797 -9.246 5.336 1.00 97.25 90 SER A C 1
ATOM 711 O O . SER A 1 90 ? -12.519 -8.223 4.708 1.00 97.25 90 SER A O 1
ATOM 713 N N . LEU A 1 91 ? -12.273 -10.433 5.017 1.00 98.12 91 LEU A N 1
ATOM 714 C CA . LEU A 1 91 ? -11.490 -10.665 3.807 1.00 98.12 91 LEU A CA 1
ATOM 715 C C . LEU A 1 91 ? -12.448 -10.819 2.619 1.00 98.12 91 LEU A C 1
ATOM 717 O O . LEU A 1 91 ? -13.196 -11.794 2.547 1.00 98.12 91 LEU A O 1
ATOM 721 N N . VAL A 1 92 ? -12.402 -9.877 1.681 1.00 97.88 92 VAL A N 1
ATOM 722 C CA . VAL A 1 92 ? -13.270 -9.842 0.494 1.00 97.88 92 VAL A CA 1
ATOM 723 C C . VAL A 1 92 ? -12.694 -10.694 -0.634 1.00 97.88 92 VAL A C 1
ATOM 725 O O . VAL A 1 92 ? -13.411 -11.435 -1.307 1.00 97.88 92 VAL A O 1
ATOM 728 N N . ARG A 1 93 ? -11.385 -10.573 -0.870 1.00 97.75 93 ARG A N 1
ATOM 729 C CA . ARG A 1 93 ? -10.683 -11.265 -1.954 1.00 97.75 93 ARG A CA 1
ATOM 730 C C . ARG A 1 93 ? -9.217 -11.437 -1.609 1.00 97.75 93 ARG A C 1
ATOM 732 O O . ARG A 1 93 ? -8.612 -10.572 -0.984 1.00 97.75 93 ARG A O 1
ATOM 739 N N . GLU A 1 94 ? -8.641 -12.513 -2.117 1.00 97.81 94 GLU A N 1
ATOM 740 C CA . GLU A 1 94 ? -7.210 -12.756 -2.095 1.00 97.81 94 GLU A CA 1
ATOM 741 C C . GLU A 1 94 ? -6.733 -13.169 -3.494 1.00 97.81 94 GLU A C 1
ATOM 743 O O . GLU A 1 94 ? -7.389 -13.974 -4.160 1.00 97.81 94 GLU A O 1
ATOM 748 N N . VAL A 1 95 ? -5.618 -12.600 -3.958 1.00 98.19 95 VAL A N 1
ATOM 749 C CA . VAL A 1 95 ? -4.996 -12.931 -5.251 1.00 98.19 95 VAL A CA 1
ATOM 750 C C . VAL A 1 95 ? -3.489 -13.141 -5.090 1.00 98.19 95 VAL A C 1
ATOM 752 O O . VAL A 1 95 ? -2.848 -12.486 -4.267 1.00 98.19 95 VAL A O 1
ATOM 755 N N . GLU A 1 96 ? -2.904 -14.045 -5.880 1.00 97.81 96 GLU A N 1
ATOM 756 C CA . GLU A 1 96 ? -1.451 -14.277 -5.864 1.00 97.81 96 GLU A CA 1
ATOM 757 C C . GLU A 1 96 ? -0.738 -13.093 -6.537 1.00 97.81 96 GLU A C 1
ATOM 759 O O . GLU A 1 96 ? -0.814 -12.914 -7.755 1.00 97.81 96 GLU A O 1
ATOM 764 N N . GLY A 1 97 ? -0.043 -12.271 -5.750 1.00 96.81 97 GLY A N 1
ATOM 765 C CA . GLY A 1 97 ? 0.625 -11.067 -6.243 1.00 96.81 97 GLY A CA 1
ATOM 766 C C . GLY A 1 97 ? 2.036 -11.331 -6.767 1.00 96.81 97 GLY A C 1
ATOM 767 O O . GLY A 1 97 ? 2.449 -10.721 -7.755 1.00 96.81 97 GLY A O 1
ATOM 768 N N . SER A 1 98 ? 2.760 -12.292 -6.191 1.00 96.94 98 SER A N 1
ATOM 769 C CA . SER A 1 98 ? 4.132 -12.650 -6.583 1.00 96.94 98 SER A CA 1
ATOM 770 C C . SER A 1 98 ? 4.311 -14.162 -6.719 1.00 96.94 98 SER A C 1
ATOM 772 O O . SER A 1 98 ? 3.686 -14.942 -6.013 1.00 96.94 98 SER A O 1
ATOM 774 N N . SER A 1 99 ? 5.187 -14.582 -7.636 1.00 93.25 99 SER A N 1
ATOM 775 C CA . SER A 1 99 ? 5.450 -16.008 -7.884 1.00 93.25 99 SER A CA 1
ATOM 776 C C . SER A 1 99 ? 6.407 -16.645 -6.870 1.00 93.25 99 SER A C 1
ATOM 778 O O . SER A 1 99 ? 6.341 -17.849 -6.622 1.00 93.25 99 SER A O 1
ATOM 780 N N . SER A 1 100 ? 7.313 -15.860 -6.287 1.00 94.81 100 SER A N 1
ATOM 781 C CA . SER A 1 100 ? 8.431 -16.396 -5.502 1.00 94.81 100 SER A CA 1
ATOM 782 C C . SER A 1 100 ? 8.843 -15.532 -4.311 1.00 94.81 100 SER A C 1
ATOM 784 O O . SER A 1 100 ? 9.636 -15.995 -3.492 1.00 94.81 100 SER A O 1
ATOM 786 N N . GLY A 1 101 ? 8.295 -14.320 -4.162 1.00 95.62 101 GLY A N 1
ATOM 787 C CA . GLY A 1 101 ? 8.783 -13.337 -3.201 1.00 95.62 101 GLY A CA 1
ATOM 788 C C . GLY A 1 101 ? 7.694 -12.598 -2.424 1.00 95.62 101 GLY A C 1
ATOM 789 O O . GLY A 1 101 ? 6.560 -12.479 -2.870 1.00 95.62 101 GLY A O 1
ATOM 790 N N . ALA A 1 102 ? 8.053 -12.080 -1.248 1.00 98.06 102 ALA A N 1
ATOM 791 C CA . ALA A 1 102 ? 7.192 -11.186 -0.475 1.00 98.06 102 ALA A CA 1
ATOM 792 C C . ALA A 1 102 ? 6.833 -9.925 -1.277 1.00 98.06 102 ALA A C 1
ATOM 794 O O . ALA A 1 102 ? 7.656 -9.449 -2.060 1.00 98.06 102 ALA A O 1
ATOM 795 N N . ILE A 1 103 ? 5.647 -9.365 -1.044 1.00 98.62 103 ILE A N 1
ATOM 796 C CA . ILE A 1 103 ? 5.215 -8.088 -1.628 1.00 98.62 103 ILE A CA 1
ATOM 797 C C . ILE A 1 103 ? 5.539 -6.976 -0.638 1.00 98.62 103 ILE A C 1
ATOM 799 O O . ILE A 1 103 ? 4.966 -6.948 0.445 1.00 98.62 103 ILE A O 1
ATOM 803 N N . ASN A 1 104 ? 6.422 -6.050 -1.009 1.00 98.19 104 ASN A N 1
ATOM 804 C CA . ASN A 1 104 ? 6.870 -4.973 -0.114 1.00 98.19 104 ASN A CA 1
ATOM 805 C C . ASN A 1 104 ? 6.340 -3.599 -0.519 1.00 98.19 104 ASN A C 1
ATOM 807 O O . ASN A 1 104 ? 6.320 -2.679 0.292 1.00 98.19 104 ASN A O 1
ATOM 811 N N . ALA A 1 105 ? 5.941 -3.456 -1.778 1.00 98.38 105 ALA A N 1
ATOM 812 C CA . ALA A 1 105 ? 5.544 -2.198 -2.371 1.00 98.38 105 ALA A CA 1
ATOM 813 C C . ALA A 1 105 ? 4.110 -2.312 -2.886 1.00 98.38 105 ALA A C 1
ATOM 815 O O . ALA A 1 105 ? 3.782 -3.255 -3.611 1.00 98.38 105 ALA A O 1
ATOM 816 N N . LEU A 1 106 ? 3.275 -1.346 -2.504 1.00 98.81 106 LEU A N 1
ATOM 817 C CA . LEU A 1 106 ? 1.884 -1.248 -2.919 1.00 98.81 106 LEU A CA 1
ATOM 818 C C . LEU A 1 106 ? 1.455 0.220 -3.014 1.00 98.81 106 LEU A C 1
ATOM 820 O O . LEU A 1 106 ? 1.740 1.014 -2.110 1.00 98.81 106 LEU A O 1
ATOM 824 N N . ASP A 1 107 ? 0.743 0.561 -4.084 1.00 98.75 107 ASP A N 1
ATOM 825 C CA . ASP A 1 107 ? 0.052 1.845 -4.228 1.00 98.75 107 ASP A CA 1
ATOM 826 C C . ASP A 1 107 ? -1.190 1.692 -5.112 1.00 98.75 107 ASP A C 1
ATOM 828 O O . ASP A 1 107 ? -1.213 0.839 -6.001 1.00 98.75 107 ASP A O 1
ATOM 832 N N . ILE A 1 108 ? -2.213 2.507 -4.867 1.00 98.69 108 ILE A N 1
ATOM 833 C CA . ILE A 1 108 ? -3.464 2.529 -5.638 1.00 98.69 108 ILE A CA 1
ATOM 834 C C . ILE A 1 108 ? -3.501 3.838 -6.428 1.00 98.69 108 ILE A C 1
ATOM 836 O O . ILE A 1 10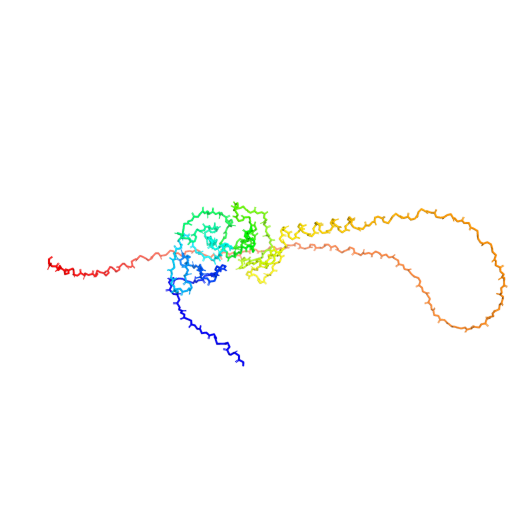8 ? -3.048 4.870 -5.929 1.00 98.69 108 ILE A O 1
ATOM 840 N N . SER A 1 109 ? -3.991 3.798 -7.666 1.00 97.94 109 SER A N 1
ATOM 841 C CA . SER A 1 109 ? -4.134 5.003 -8.477 1.00 97.94 109 SER A CA 1
ATOM 842 C C . SER A 1 109 ? -5.156 5.967 -7.854 1.00 97.94 109 SER A C 1
ATOM 844 O O . SER A 1 109 ? -6.073 5.527 -7.158 1.00 97.94 109 SER A O 1
ATOM 846 N N . PRO A 1 110 ? -5.038 7.286 -8.089 1.00 95.75 110 PRO A N 1
ATOM 847 C CA . PRO A 1 110 ? -5.948 8.274 -7.498 1.00 95.75 110 PRO A CA 1
ATOM 848 C C . PRO A 1 110 ? -7.435 8.064 -7.835 1.00 95.75 110 PRO A C 1
ATOM 850 O O . PRO A 1 110 ? -8.301 8.404 -7.027 1.00 95.75 110 PRO A O 1
ATOM 853 N N . ASP A 1 111 ? -7.730 7.505 -9.012 1.00 95.75 111 ASP A N 1
ATOM 854 C CA . ASP A 1 111 ? -9.080 7.134 -9.458 1.00 95.75 111 ASP A CA 1
ATOM 855 C C . ASP A 1 111 ? -9.587 5.810 -8.850 1.00 95.75 111 ASP A C 1
ATOM 857 O O . ASP A 1 111 ? -10.794 5.588 -8.786 1.00 95.75 111 ASP A O 1
ATOM 861 N N . GLY A 1 112 ? -8.688 4.963 -8.338 1.00 97.00 112 GLY A N 1
ATOM 862 C CA . GLY A 1 112 ? -8.992 3.646 -7.781 1.00 97.00 112 GLY A CA 1
ATOM 863 C C . GLY A 1 112 ? -9.090 2.517 -8.810 1.00 97.00 112 GLY A C 1
ATOM 864 O O . GLY A 1 112 ? -9.252 1.362 -8.420 1.00 97.00 112 GLY A O 1
ATOM 865 N N . ASP A 1 113 ? -8.958 2.793 -10.106 1.00 97.25 113 ASP A N 1
ATOM 866 C CA . ASP A 1 113 ? -9.149 1.769 -11.141 1.00 97.25 113 ASP A CA 1
ATOM 867 C C . ASP A 1 113 ? -7.971 0.793 -11.219 1.00 97.25 113 ASP A C 1
ATOM 869 O O . ASP A 1 113 ? -8.132 -0.388 -11.561 1.00 97.25 113 ASP A O 1
ATOM 873 N N . LEU A 1 114 ? -6.778 1.271 -10.868 1.00 98.12 114 LEU A N 1
ATOM 874 C CA . LEU A 1 114 ? -5.537 0.526 -10.939 1.00 98.12 114 LEU A CA 1
ATOM 875 C C . LEU A 1 114 ? -4.850 0.450 -9.578 1.00 98.12 114 LEU A C 1
ATOM 877 O O . LEU A 1 114 ? -4.990 1.302 -8.704 1.00 98.12 114 LEU A O 1
ATOM 881 N N . PHE A 1 115 ? -4.020 -0.568 -9.415 1.00 98.69 115 PHE A N 1
ATOM 882 C CA . PHE A 1 115 ? -3.022 -0.572 -8.356 1.00 98.69 115 PHE A CA 1
ATOM 883 C C . PHE A 1 115 ? -1.732 -1.211 -8.855 1.00 98.69 115 PHE A C 1
ATOM 885 O O . PHE A 1 115 ? -1.728 -1.980 -9.820 1.00 98.69 115 PHE A O 1
ATOM 892 N N . VAL A 1 116 ? -0.623 -0.876 -8.209 1.00 98.81 116 VAL A N 1
ATOM 893 C CA . VAL A 1 116 ? 0.701 -1.404 -8.524 1.00 98.81 116 VAL A CA 1
ATOM 894 C C . VAL A 1 116 ? 1.245 -2.164 -7.326 1.00 98.81 116 VAL A C 1
ATOM 896 O O . VAL A 1 116 ? 1.089 -1.728 -6.187 1.00 98.81 116 VAL A O 1
ATOM 899 N N . SER A 1 117 ? 1.894 -3.296 -7.586 1.00 98.75 117 SER A N 1
ATOM 900 C CA . SER A 1 117 ? 2.598 -4.078 -6.572 1.00 98.75 117 SER A CA 1
ATOM 901 C C . SER A 1 117 ? 4.030 -4.386 -7.000 1.00 98.75 117 SER A C 1
ATOM 903 O O . SER A 1 117 ? 4.287 -4.585 -8.189 1.00 98.75 117 SER A O 1
ATOM 905 N N . GLY A 1 118 ? 4.938 -4.522 -6.037 1.00 98.56 118 GLY A N 1
ATOM 906 C CA . GLY A 1 118 ? 6.302 -5.001 -6.269 1.00 98.56 118 GLY A CA 1
ATOM 907 C C . GLY A 1 118 ? 6.905 -5.664 -5.032 1.00 98.56 118 GLY A C 1
ATOM 908 O O . GLY A 1 118 ? 6.486 -5.395 -3.901 1.00 98.56 118 GLY A O 1
ATOM 909 N N . GLY A 1 119 ? 7.872 -6.559 -5.238 1.00 97.94 119 GLY A N 1
ATOM 910 C CA . GLY A 1 119 ? 8.391 -7.384 -4.152 1.00 97.94 119 GLY A CA 1
ATOM 911 C C . GLY A 1 119 ? 9.778 -7.987 -4.357 1.00 97.94 119 GLY A C 1
ATOM 912 O O . GLY A 1 119 ? 10.604 -7.499 -5.133 1.00 97.94 119 GLY A O 1
ATOM 913 N N . ASN A 1 120 ? 10.037 -9.069 -3.618 1.00 98.31 120 ASN A N 1
ATOM 914 C CA . ASN A 1 120 ? 11.314 -9.792 -3.631 1.00 98.31 120 ASN A CA 1
ATOM 915 C C . ASN A 1 120 ? 11.584 -10.537 -4.943 1.00 98.31 120 ASN A C 1
ATOM 917 O O . ASN A 1 120 ? 12.729 -10.903 -5.194 1.00 98.31 120 ASN A O 1
ATOM 921 N N . ASP A 1 121 ? 10.560 -10.762 -5.767 1.00 97.19 121 ASP A N 1
ATOM 922 C CA . ASP A 1 121 ? 10.713 -11.356 -7.097 1.00 97.19 121 ASP A CA 1
ATOM 923 C C . ASP A 1 121 ? 11.243 -10.365 -8.144 1.00 97.19 121 ASP A C 1
ATOM 925 O O . ASP A 1 121 ? 11.457 -10.765 -9.284 1.00 97.19 121 ASP A O 1
ATOM 929 N N . GLN A 1 122 ? 11.505 -9.109 -7.751 1.00 97.81 122 GLN A N 1
ATOM 930 C CA . GLN A 1 122 ? 12.087 -8.059 -8.601 1.00 97.81 122 GLN A CA 1
ATOM 931 C C . GLN A 1 122 ? 11.186 -7.678 -9.787 1.00 97.81 122 GLN A C 1
ATOM 933 O O . GLN A 1 122 ? 11.636 -7.101 -10.777 1.00 97.81 122 GLN A O 1
ATOM 938 N N . VAL A 1 123 ? 9.897 -8.004 -9.688 1.00 97.81 123 VAL A N 1
ATOM 939 C CA . VAL A 1 123 ? 8.896 -7.722 -10.711 1.00 97.81 123 VAL A CA 1
ATOM 940 C C . VAL A 1 123 ? 7.913 -6.694 -10.173 1.00 97.81 123 VAL A C 1
ATOM 942 O O . VAL A 1 123 ? 7.460 -6.764 -9.028 1.00 97.81 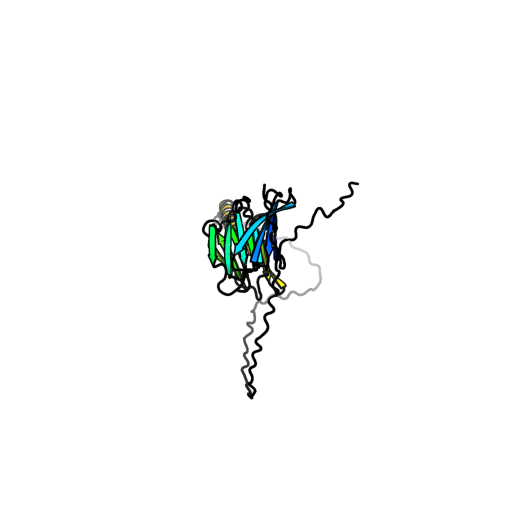123 VAL A O 1
ATOM 945 N N . VAL A 1 124 ? 7.550 -5.743 -11.028 1.00 98.25 124 VAL A N 1
ATOM 946 C CA . VAL A 1 124 ? 6.449 -4.813 -10.778 1.00 98.25 124 VAL A CA 1
ATOM 947 C C . VAL A 1 124 ? 5.249 -5.263 -11.591 1.00 98.25 124 VAL A C 1
ATOM 949 O O . VAL A 1 124 ? 5.369 -5.607 -12.764 1.00 98.25 124 VAL A O 1
ATOM 952 N N . LYS A 1 125 ? 4.069 -5.261 -10.984 1.00 98.56 125 LYS A N 1
ATOM 953 C CA . LYS A 1 125 ? 2.821 -5.616 -11.661 1.00 98.56 125 LYS A CA 1
ATOM 954 C C . LYS A 1 125 ? 1.821 -4.486 -11.531 1.00 98.56 125 LYS A C 1
ATOM 956 O O . LYS A 1 125 ? 1.649 -3.940 -10.443 1.00 98.56 125 LYS A O 1
ATOM 961 N N . LEU A 1 126 ? 1.163 -4.168 -12.640 1.00 98.62 126 LEU A N 1
ATOM 962 C CA . LEU A 1 126 ? 0.025 -3.258 -12.692 1.00 98.62 126 LEU A CA 1
ATOM 963 C C . LEU A 1 126 ? -1.251 -4.080 -12.808 1.00 98.62 126 LEU A C 1
ATOM 965 O O . LEU A 1 126 ? -1.339 -5.001 -13.625 1.00 98.62 126 LEU A O 1
ATOM 969 N N . TRP A 1 127 ? -2.251 -3.716 -12.029 1.00 98.62 127 TRP A N 1
ATOM 970 C CA . TRP A 1 127 ? -3.466 -4.489 -11.853 1.00 98.62 127 TRP A CA 1
ATOM 971 C C . TRP A 1 127 ? -4.684 -3.619 -12.068 1.00 98.62 127 TRP A C 1
ATOM 973 O O . TRP A 1 127 ? -4.637 -2.428 -11.772 1.00 98.62 127 TRP A O 1
ATOM 983 N N . LYS A 1 128 ? -5.783 -4.229 -12.509 1.00 98.25 128 LYS A N 1
ATOM 984 C CA . LYS A 1 128 ? -7.098 -3.618 -12.324 1.00 98.25 128 LYS A CA 1
ATOM 985 C C . LYS A 1 128 ? -7.638 -3.970 -10.949 1.00 98.25 128 LYS A C 1
ATOM 987 O O . LYS A 1 128 ? -7.666 -5.151 -10.587 1.00 98.25 128 LYS A O 1
ATOM 992 N N . TYR A 1 129 ? -8.077 -2.965 -10.201 1.00 98.06 129 TYR A N 1
ATOM 993 C CA . TYR A 1 129 ? -8.513 -3.151 -8.821 1.00 98.06 129 TYR A CA 1
ATOM 994 C C . TYR A 1 129 ? -9.753 -4.047 -8.722 1.00 98.06 129 TYR A C 1
ATOM 996 O O . TYR A 1 129 ? -9.735 -5.037 -7.986 1.00 98.06 129 TYR A O 1
ATOM 1004 N N . GLN A 1 130 ? -10.793 -3.742 -9.506 1.00 96.88 130 GLN A N 1
ATOM 1005 C CA . GLN A 1 130 ? -12.103 -4.398 -9.419 1.00 96.88 130 GLN A CA 1
ATOM 1006 C C . GLN A 1 130 ? -12.062 -5.867 -9.841 1.00 96.88 130 GLN A C 1
ATOM 1008 O O . GLN A 1 130 ? -12.647 -6.729 -9.181 1.00 96.88 130 GLN A O 1
ATOM 1013 N N . GLU A 1 131 ? -11.327 -6.186 -10.901 1.00 96.94 131 GLU A N 1
ATOM 1014 C CA . GLU A 1 131 ? -11.195 -7.551 -11.408 1.00 96.94 131 GLU A CA 1
ATOM 1015 C C . GLU A 1 131 ? -10.104 -8.347 -10.678 1.00 96.94 131 GLU A C 1
ATOM 1017 O O . GLU A 1 131 ? -10.159 -9.573 -10.659 1.00 96.94 131 GLU A O 1
ATOM 1022 N N . GLY A 1 132 ? -9.127 -7.678 -10.053 1.00 96.94 132 GLY A N 1
ATOM 1023 C CA . GLY A 1 132 ? -7.997 -8.345 -9.398 1.00 96.94 132 GLY A CA 1
ATOM 1024 C C . GLY A 1 132 ? -7.070 -9.054 -10.388 1.00 96.94 132 GLY A C 1
ATOM 1025 O O . GLY A 1 132 ? -6.450 -10.059 -10.045 1.00 96.94 132 GLY A O 1
ATOM 1026 N N . ILE A 1 133 ? -6.994 -8.556 -11.626 1.00 97.62 133 ILE A N 1
ATOM 1027 C CA . ILE A 1 133 ? -6.185 -9.145 -12.700 1.00 97.62 133 ILE A CA 1
ATOM 1028 C C . ILE A 1 133 ? -4.975 -8.273 -13.012 1.00 97.62 133 ILE A C 1
ATOM 1030 O O . ILE A 1 133 ? -5.072 -7.044 -13.074 1.00 97.62 133 ILE A O 1
ATOM 1034 N N . THR A 1 134 ? -3.832 -8.913 -13.252 1.00 97.94 134 THR A N 1
ATOM 1035 C CA . THR A 1 134 ? -2.640 -8.232 -13.760 1.00 97.94 134 THR A CA 1
ATOM 1036 C C . THR A 1 134 ? -2.859 -7.843 -15.220 1.00 97.94 134 THR A C 1
ATOM 1038 O O . THR A 1 134 ? -3.235 -8.680 -16.038 1.00 97.94 134 THR A O 1
ATOM 1041 N N . THR A 1 135 ? -2.597 -6.584 -15.559 1.00 97.44 135 THR A N 1
ATOM 1042 C CA . THR A 1 135 ? -2.656 -6.080 -16.942 1.00 97.44 135 THR A CA 1
ATOM 1043 C C . THR A 1 135 ? -1.277 -5.920 -17.557 1.00 97.44 135 THR A C 1
ATOM 1045 O O . THR A 1 135 ? -1.113 -6.163 -18.748 1.00 97.44 135 THR A O 1
ATOM 1048 N N . HIS A 1 136 ? -0.287 -5.527 -16.755 1.00 97.69 136 HIS A N 1
ATOM 1049 C CA . HIS A 1 136 ? 1.075 -5.297 -17.221 1.00 97.69 136 HIS A CA 1
ATOM 1050 C C . HIS A 1 136 ? 2.078 -5.834 -16.207 1.00 97.69 136 HIS A C 1
ATOM 1052 O O . HIS A 1 136 ? 1.840 -5.816 -14.997 1.00 97.69 136 HIS A O 1
ATOM 1058 N N . VAL A 1 137 ? 3.216 -6.286 -16.726 1.00 97.56 137 VAL A N 1
ATOM 1059 C CA . VAL A 1 137 ? 4.344 -6.790 -15.947 1.00 97.56 137 VAL A CA 1
ATOM 1060 C C . VAL A 1 137 ? 5.578 -5.988 -16.344 1.00 97.56 137 VAL A C 1
ATOM 1062 O O . VAL A 1 137 ? 5.995 -6.015 -17.500 1.00 97.56 137 VAL A O 1
ATOM 1065 N N . GLY A 1 138 ? 6.135 -5.253 -15.389 1.00 96.00 138 GLY A N 1
ATOM 1066 C CA . GLY A 1 138 ? 7.399 -4.541 -15.507 1.00 96.00 138 GLY A CA 1
ATOM 1067 C C . GLY A 1 138 ? 8.539 -5.407 -14.983 1.00 96.00 138 GLY A C 1
ATOM 1068 O O . GLY A 1 138 ? 8.507 -5.862 -13.840 1.00 96.00 138 GLY A O 1
ATOM 1069 N N . VAL A 1 139 ? 9.546 -5.626 -15.825 1.00 95.75 139 VAL A N 1
ATOM 1070 C CA . VAL A 1 139 ? 10.775 -6.359 -15.494 1.00 95.75 139 VAL A CA 1
ATOM 1071 C C . VAL A 1 139 ? 11.957 -5.428 -15.746 1.00 95.75 139 VAL A C 1
ATOM 1073 O O . VAL A 1 139 ? 11.925 -4.643 -16.694 1.00 95.75 139 VAL A O 1
ATOM 1076 N N . GLY A 1 140 ? 12.993 -5.502 -14.912 1.00 91.88 140 GLY A N 1
ATOM 1077 C CA . GLY A 1 140 ? 14.210 -4.704 -15.085 1.00 91.88 140 GLY A CA 1
ATOM 1078 C C . GLY A 1 140 ? 14.904 -4.317 -13.782 1.00 91.88 140 GLY A C 1
ATOM 1079 O O . GLY A 1 140 ? 16.082 -3.966 -13.819 1.00 91.88 140 GLY A O 1
ATOM 1080 N N . HIS A 1 141 ? 14.216 -4.404 -12.641 1.00 97.25 141 HIS A N 1
ATOM 1081 C CA . HIS A 1 141 ? 14.835 -4.219 -11.329 1.00 97.25 141 HIS A CA 1
ATOM 1082 C C . HIS A 1 141 ? 15.911 -5.280 -11.094 1.00 97.25 141 HIS A C 1
ATOM 1084 O O . HIS A 1 141 ? 15.695 -6.463 -11.346 1.00 97.25 141 HIS A O 1
ATOM 1090 N N . ALA A 1 142 ? 17.072 -4.846 -10.605 1.00 97.19 142 ALA A N 1
ATOM 1091 C CA . ALA A 1 142 ? 18.199 -5.729 -10.288 1.00 97.19 142 ALA A CA 1
ATOM 1092 C C . ALA A 1 142 ? 18.197 -6.1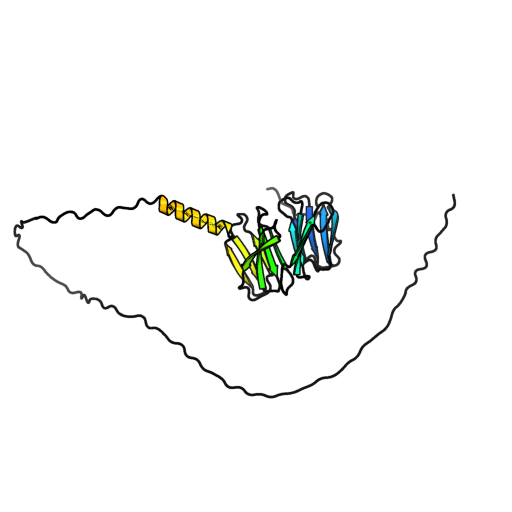69 -8.812 1.00 97.19 142 ALA A C 1
ATOM 1094 O O . ALA A 1 142 ? 19.072 -6.912 -8.365 1.00 97.19 142 ALA A O 1
ATOM 1095 N N . GLY A 1 143 ? 17.230 -5.675 -8.038 1.00 97.38 143 GLY A N 1
ATOM 1096 C CA . GLY A 1 143 ? 17.060 -5.975 -6.627 1.00 97.38 143 GLY A CA 1
ATOM 1097 C C . GLY A 1 143 ? 15.593 -5.989 -6.219 1.00 97.38 143 GLY A C 1
ATOM 1098 O O . GLY A 1 143 ? 14.692 -5.757 -7.021 1.00 97.38 143 GLY A O 1
ATOM 1099 N N . VAL A 1 144 ? 15.364 -6.271 -4.937 1.00 98.19 144 VAL A N 1
ATOM 1100 C CA . VAL A 1 144 ? 14.028 -6.276 -4.326 1.00 98.19 144 VAL A CA 1
ATOM 1101 C C . VAL A 1 144 ? 13.357 -4.924 -4.540 1.00 98.19 144 VAL A C 1
ATOM 1103 O O . VAL A 1 144 ? 13.947 -3.907 -4.182 1.00 98.19 144 VAL A O 1
ATOM 1106 N N . VAL A 1 145 ? 12.129 -4.909 -5.061 1.00 98.56 145 VAL A N 1
ATOM 1107 C CA . VAL A 1 145 ? 11.340 -3.674 -5.160 1.00 98.56 145 VAL A CA 1
ATOM 1108 C C . VAL A 1 145 ? 10.921 -3.264 -3.751 1.00 98.56 145 VAL A C 1
ATOM 1110 O O . VAL A 1 145 ? 10.274 -4.036 -3.038 1.00 98.56 145 VAL A O 1
ATOM 1113 N N . THR A 1 146 ? 11.320 -2.065 -3.335 1.00 98.19 146 THR A N 1
ATOM 1114 C CA . THR A 1 146 ? 11.137 -1.573 -1.961 1.00 98.19 146 THR A CA 1
ATOM 1115 C C . THR A 1 146 ? 10.001 -0.566 -1.841 1.00 98.19 146 THR A C 1
ATOM 1117 O O . THR A 1 146 ? 9.401 -0.461 -0.776 1.00 98.19 146 THR A O 1
ATOM 1120 N N . CYS A 1 147 ? 9.679 0.165 -2.911 1.00 98.06 147 CYS A N 1
ATOM 1121 C CA . CYS A 1 147 ? 8.576 1.122 -2.921 1.00 98.06 147 CYS A CA 1
ATOM 1122 C C . CYS A 1 147 ? 8.025 1.324 -4.337 1.00 98.06 147 CYS A C 1
ATOM 1124 O O . CYS A 1 147 ? 8.735 1.173 -5.335 1.00 98.06 147 CYS A O 1
ATOM 1126 N N . CYS A 1 148 ? 6.753 1.703 -4.410 1.00 98.44 148 CYS A N 1
ATOM 1127 C CA . CYS A 1 148 ? 6.078 2.126 -5.626 1.00 98.44 148 CYS A CA 1
ATOM 1128 C C . CYS A 1 148 ? 5.092 3.253 -5.308 1.00 98.44 148 CYS A C 1
ATOM 1130 O O . CYS A 1 148 ? 4.509 3.273 -4.221 1.00 98.44 148 CYS A O 1
ATOM 1132 N N . LYS A 1 149 ? 4.911 4.177 -6.253 1.00 98.56 149 LYS A N 1
ATOM 1133 C CA . LYS A 1 149 ? 3.975 5.296 -6.153 1.00 98.56 149 LYS A CA 1
ATOM 1134 C C . LYS A 1 149 ? 3.350 5.650 -7.491 1.00 98.56 149 LYS A C 1
ATOM 1136 O O . LYS A 1 149 ? 4.067 5.719 -8.486 1.00 98.56 149 LYS A O 1
ATOM 1141 N N . PHE A 1 150 ? 2.050 5.925 -7.498 1.00 98.50 150 PHE A N 1
ATOM 1142 C CA . PHE A 1 150 ? 1.415 6.654 -8.594 1.00 98.50 150 PHE A CA 1
ATOM 1143 C C . PHE A 1 150 ? 1.696 8.154 -8.465 1.00 98.50 150 PHE A C 1
ATOM 1145 O O . PHE A 1 150 ? 1.799 8.697 -7.362 1.00 98.50 150 PHE A O 1
ATOM 1152 N N . SER A 1 151 ? 1.811 8.839 -9.600 1.00 97.88 151 SER A N 1
ATOM 1153 C CA . SER A 1 151 ? 1.705 10.295 -9.632 1.00 97.88 151 SER A CA 1
ATOM 1154 C C . SER A 1 151 ? 0.266 10.731 -9.337 1.00 97.88 151 SER A C 1
ATOM 1156 O O . SER A 1 151 ? -0.684 9.988 -9.575 1.00 97.88 151 SER A O 1
ATOM 1158 N N . ALA A 1 152 ? 0.092 11.952 -8.825 1.00 95.75 152 ALA A N 1
ATOM 1159 C CA . ALA A 1 152 ? -1.227 12.472 -8.447 1.00 95.75 152 ALA A CA 1
ATOM 1160 C C . ALA A 1 152 ? -2.205 12.600 -9.631 1.00 95.75 152 ALA A C 1
ATOM 1162 O O . ALA A 1 152 ? -3.414 12.574 -9.431 1.00 95.75 152 ALA A O 1
ATOM 1163 N N . ASP A 1 153 ? -1.683 12.728 -10.852 1.00 94.81 153 ASP A N 1
ATOM 1164 C CA . ASP A 1 153 ? -2.452 12.728 -12.099 1.00 94.81 153 ASP A CA 1
ATOM 1165 C C . ASP A 1 153 ? -2.673 11.316 -12.676 1.00 94.81 153 ASP A C 1
ATOM 1167 O O . ASP A 1 153 ? -3.311 11.179 -13.711 1.00 94.81 153 ASP A O 1
ATOM 1171 N N . GLY A 1 154 ? -2.128 10.265 -12.052 1.00 95.06 154 GLY A N 1
ATOM 1172 C CA . GLY A 1 154 ? -2.243 8.879 -12.518 1.00 95.06 154 GLY A CA 1
ATOM 1173 C C . GLY A 1 154 ? -1.442 8.549 -13.785 1.00 95.06 154 GLY A C 1
ATOM 1174 O O . GLY A 1 154 ? -1.515 7.423 -14.278 1.00 95.06 154 GLY A O 1
ATOM 1175 N N . ASN A 1 155 ? -0.649 9.484 -14.315 1.00 95.75 155 ASN A N 1
ATOM 1176 C CA . ASN A 1 155 ? 0.054 9.316 -15.593 1.00 95.75 155 ASN A CA 1
ATOM 1177 C C . ASN A 1 155 ? 1.353 8.515 -15.498 1.00 95.75 155 ASN A C 1
ATOM 1179 O O . ASN A 1 155 ? 1.837 7.971 -16.498 1.00 95.75 155 ASN A O 1
ATOM 1183 N N . PHE A 1 156 ? 1.933 8.449 -14.303 1.00 97.81 156 PHE A N 1
ATOM 1184 C CA . PHE A 1 156 ? 3.197 7.781 -14.057 1.00 97.81 156 PHE A CA 1
ATOM 1185 C C . PHE A 1 156 ? 3.120 6.867 -12.843 1.00 97.81 156 PHE A C 1
ATOM 1187 O O . PHE A 1 156 ? 2.408 7.122 -11.872 1.00 97.81 156 PHE A O 1
ATOM 1194 N N . ILE A 1 157 ? 3.935 5.822 -12.891 1.00 98.56 157 ILE A N 1
ATOM 1195 C CA . ILE A 1 157 ? 4.283 5.005 -11.737 1.00 98.56 157 ILE A CA 1
ATOM 1196 C C . ILE A 1 157 ? 5.783 5.166 -11.519 1.00 98.56 157 ILE A C 1
ATOM 1198 O O . ILE A 1 157 ? 6.570 5.031 -12.455 1.00 98.56 157 ILE A O 1
ATOM 1202 N N . VAL A 1 158 ? 6.193 5.431 -10.286 1.00 98.56 158 VAL A N 1
ATOM 1203 C CA . VAL A 1 158 ? 7.598 5.461 -9.880 1.00 98.56 158 VAL A CA 1
ATOM 1204 C C . VAL A 1 158 ? 7.848 4.288 -8.952 1.00 98.56 158 VAL A C 1
ATOM 1206 O O 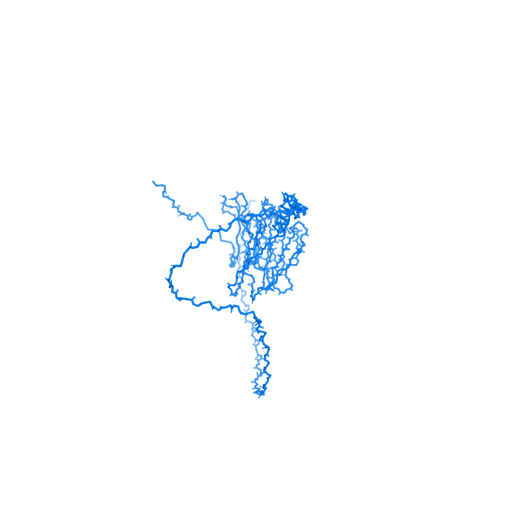. VAL A 1 158 ? 7.099 4.071 -8.006 1.00 98.56 158 VAL A O 1
ATOM 1209 N N . THR A 1 159 ? 8.902 3.525 -9.211 1.00 98.69 159 THR A N 1
ATOM 1210 C CA . THR A 1 159 ? 9.308 2.395 -8.364 1.00 98.69 159 THR A CA 1
ATOM 1211 C C . THR A 1 159 ? 10.792 2.470 -8.061 1.00 98.69 159 THR A C 1
ATOM 1213 O O . THR A 1 159 ? 11.549 2.980 -8.885 1.00 98.69 159 THR A O 1
ATOM 1216 N N . CYS A 1 160 ? 11.219 1.934 -6.925 1.00 98.38 160 CYS A N 1
ATOM 1217 C CA . CYS A 1 160 ? 12.635 1.806 -6.599 1.00 98.38 160 CYS A CA 1
ATOM 1218 C C . CYS A 1 160 ? 12.965 0.431 -6.021 1.00 98.38 160 CYS A C 1
ATOM 1220 O O . CYS A 1 160 ? 12.080 -0.286 -5.542 1.00 98.38 160 CYS A O 1
ATOM 1222 N N . ASP A 1 161 ? 14.241 0.061 -6.093 1.00 98.25 161 ASP A N 1
ATOM 1223 C CA . ASP A 1 161 ? 14.739 -1.206 -5.567 1.00 98.25 161 ASP A CA 1
ATOM 1224 C C . ASP A 1 161 ? 15.895 -1.049 -4.574 1.00 98.25 161 ASP A C 1
ATOM 1226 O O . ASP A 1 161 ? 16.478 0.020 -4.382 1.00 98.25 161 ASP A O 1
ATOM 1230 N N . ALA A 1 162 ? 16.243 -2.169 -3.944 1.00 98.19 162 ALA A N 1
ATOM 1231 C CA . ALA A 1 162 ? 17.369 -2.285 -3.026 1.00 98.19 162 ALA A CA 1
ATOM 1232 C C . ALA A 1 162 ? 18.749 -2.093 -3.693 1.00 98.19 162 ALA A C 1
ATOM 1234 O O . ALA A 1 162 ? 19.742 -1.986 -2.977 1.00 98.19 162 ALA A O 1
ATOM 1235 N N . SER A 1 163 ? 18.834 -2.034 -5.032 1.00 97.81 163 SER A N 1
ATOM 1236 C CA . SER A 1 163 ? 20.078 -1.681 -5.738 1.00 97.81 163 SER A CA 1
ATOM 1237 C C . SER A 1 163 ? 20.311 -0.166 -5.801 1.00 97.81 163 SER A C 1
ATOM 1239 O O . SER A 1 163 ? 21.386 0.276 -6.201 1.00 97.81 163 SER A O 1
ATOM 1241 N N . GLY A 1 164 ? 19.318 0.629 -5.381 1.00 96.56 164 GLY A N 1
ATOM 1242 C CA . GLY A 1 164 ? 19.342 2.090 -5.444 1.00 96.56 164 GLY A CA 1
ATOM 1243 C C . GLY A 1 164 ? 18.803 2.653 -6.759 1.00 96.56 164 GLY A C 1
ATOM 1244 O O . GLY A 1 164 ? 18.901 3.859 -6.988 1.00 96.56 164 GLY A O 1
ATOM 1245 N N . SER A 1 165 ? 18.229 1.810 -7.619 1.00 97.81 165 SER A N 1
ATOM 1246 C CA . SER A 1 165 ? 17.689 2.229 -8.910 1.00 97.81 165 SER A CA 1
ATOM 1247 C C . SER A 1 165 ? 16.269 2.779 -8.758 1.00 97.81 165 SER A C 1
ATOM 1249 O O . SER A 1 165 ? 15.476 2.277 -7.960 1.00 97.81 165 SER A O 1
ATOM 1251 N N . ILE A 1 166 ? 15.938 3.807 -9.546 1.00 98.06 166 ILE A N 1
ATOM 1252 C CA . ILE A 1 166 ? 14.590 4.379 -9.659 1.00 98.06 166 ILE A CA 1
ATOM 1253 C C . ILE A 1 166 ? 14.114 4.183 -11.096 1.00 98.06 166 ILE A C 1
ATOM 1255 O O . ILE A 1 166 ? 14.815 4.523 -12.045 1.00 98.06 166 ILE A O 1
ATOM 1259 N N . PHE A 1 167 ? 12.900 3.671 -11.245 1.00 98.44 167 PHE A N 1
ATOM 1260 C CA . PHE A 1 167 ? 12.259 3.413 -12.525 1.00 98.44 167 PHE A CA 1
ATOM 1261 C C . PHE A 1 167 ? 10.988 4.244 -12.624 1.00 98.44 167 PHE A C 1
ATOM 1263 O O . PHE A 1 167 ? 10.216 4.318 -11.666 1.00 98.44 167 PHE A O 1
ATOM 1270 N N . ILE A 1 168 ? 10.774 4.840 -13.794 1.00 98.06 168 ILE A N 1
ATOM 1271 C CA . ILE A 1 168 ? 9.578 5.612 -14.124 1.00 98.06 168 ILE A CA 1
ATOM 1272 C C . ILE A 1 168 ? 8.860 4.881 -15.252 1.00 98.06 168 ILE A C 1
ATOM 1274 O O . ILE A 1 168 ? 9.443 4.615 -16.302 1.00 98.06 168 ILE A O 1
ATOM 1278 N N . TRP A 1 169 ? 7.588 4.587 -15.033 1.00 97.75 169 TRP A N 1
ATOM 1279 C CA . TRP A 1 169 ? 6.715 3.900 -15.971 1.00 97.75 169 TRP A CA 1
ATOM 1280 C C . TRP A 1 169 ? 5.599 4.852 -16.382 1.00 97.75 169 TRP A C 1
ATOM 1282 O O . TRP A 1 169 ? 5.049 5.561 -15.542 1.00 97.75 169 TRP A O 1
ATOM 1292 N N . VAL A 1 170 ? 5.256 4.868 -17.666 1.00 96.75 170 VAL A N 1
ATOM 1293 C CA . VAL A 1 170 ? 4.072 5.583 -18.160 1.00 96.75 170 VAL A CA 1
ATOM 1294 C C . VAL A 1 170 ? 2.870 4.659 -18.007 1.00 96.75 170 VAL A C 1
ATOM 1296 O O . VAL A 1 170 ? 2.961 3.484 -18.368 1.00 96.75 170 VAL A O 1
ATOM 1299 N N . THR A 1 171 ? 1.758 5.160 -17.475 1.00 94.62 171 THR A N 1
ATOM 1300 C CA . THR A 1 171 ? 0.543 4.351 -17.357 1.00 94.62 171 THR A CA 1
ATOM 1301 C C . THR A 1 171 ? -0.136 4.162 -18.717 1.00 94.62 171 THR A C 1
ATOM 1303 O O . THR A 1 171 ? 0.022 4.995 -19.616 1.00 94.62 171 THR A O 1
ATOM 1306 N N . PRO A 1 172 ? -0.921 3.084 -18.898 1.00 90.88 172 PRO A N 1
ATOM 1307 C CA . PRO A 1 172 ? -1.649 2.857 -20.147 1.00 90.88 172 PRO A CA 1
ATOM 1308 C C . PRO A 1 172 ? -2.593 4.011 -20.512 1.00 90.88 172 PRO A C 1
ATOM 1310 O O . PRO A 1 172 ? -2.797 4.284 -21.690 1.00 90.88 172 PRO A O 1
ATOM 1313 N N . GLN A 1 173 ? -3.139 4.706 -19.510 1.00 87.00 173 GLN A N 1
ATOM 1314 C CA . GLN A 1 173 ? -3.996 5.878 -19.698 1.00 87.00 173 GLN A CA 1
ATOM 1315 C C . GLN A 1 173 ? -3.242 7.009 -20.413 1.00 87.00 173 GLN A C 1
ATOM 1317 O O . GLN A 1 173 ? -3.664 7.471 -21.470 1.00 87.00 173 GLN A O 1
ATOM 1322 N N . GLN A 1 174 ? -2.053 7.357 -19.918 1.00 91.12 174 GLN A N 1
ATOM 1323 C CA . GLN A 1 174 ? -1.218 8.400 -20.509 1.00 91.12 174 GLN A CA 1
ATOM 1324 C C . GLN A 1 174 ? -0.674 8.033 -21.900 1.00 91.12 174 GLN A C 1
ATOM 1326 O O . GLN A 1 174 ? -0.367 8.905 -22.716 1.00 91.12 174 GLN A O 1
ATOM 1331 N N . GLN A 1 175 ? -0.508 6.740 -22.196 1.00 87.12 175 GLN A N 1
ATOM 1332 C CA . GLN A 1 175 ? -0.151 6.305 -23.549 1.00 87.12 175 GLN A CA 1
ATOM 1333 C C . GLN A 1 175 ? -1.287 6.585 -24.538 1.00 87.12 175 GLN A C 1
ATOM 1335 O O . GLN A 1 175 ? -1.026 7.179 -25.583 1.00 87.12 175 GLN A O 1
ATOM 1340 N N . LYS A 1 176 ? -2.531 6.248 -24.172 1.00 88.75 176 LYS A N 1
ATOM 1341 C CA . LYS A 1 176 ? -3.718 6.506 -25.001 1.00 88.75 176 LYS A CA 1
ATOM 1342 C C . LYS A 1 176 ? -3.923 7.993 -25.263 1.00 88.75 176 LYS A C 1
ATOM 1344 O O . LYS A 1 176 ? -4.044 8.391 -26.414 1.00 88.75 176 LYS A O 1
ATOM 1349 N N . GLU A 1 177 ? -3.856 8.824 -24.224 1.00 88.44 177 GLU A N 1
ATOM 1350 C CA . GLU A 1 177 ? -4.036 10.277 -24.360 1.00 88.44 177 GLU A CA 1
ATOM 1351 C C . GLU A 1 177 ? -3.000 10.901 -25.311 1.00 88.44 177 GLU A C 1
ATOM 1353 O O . GLU A 1 177 ? -3.318 11.773 -26.121 1.00 88.44 177 GLU A O 1
ATOM 1358 N N . LYS A 1 178 ? -1.754 10.411 -25.281 1.00 88.06 178 LYS A N 1
ATOM 1359 C CA . LYS A 1 178 ? -0.708 10.847 -26.219 1.00 88.06 178 LYS A CA 1
ATOM 1360 C C . LYS A 1 178 ? -0.936 10.371 -27.652 1.00 88.06 178 LYS A C 1
ATOM 1362 O O . LYS A 1 178 ? -0.512 11.063 -28.577 1.00 88.06 178 LYS A O 1
ATOM 1367 N N . GLU A 1 179 ? -1.510 9.190 -27.849 1.00 89.81 179 GLU A N 1
ATOM 1368 C CA . GLU A 1 179 ? -1.841 8.665 -29.179 1.00 89.81 179 GLU A CA 1
ATOM 1369 C C . GLU A 1 179 ? -3.011 9.441 -29.793 1.00 89.81 179 GLU A C 1
ATOM 1371 O O . GLU A 1 179 ? -2.878 9.954 -30.905 1.00 89.81 179 GLU A O 1
ATOM 1376 N N . GLU A 1 180 ? -4.081 9.656 -29.025 1.00 91.00 180 GLU A N 1
ATOM 1377 C CA . GLU A 1 180 ? -5.247 10.448 -29.435 1.00 91.00 180 GLU A CA 1
ATOM 1378 C C . GLU A 1 180 ? -4.865 11.901 -29.758 1.00 91.00 180 GLU A C 1
ATOM 1380 O O . GLU A 1 180 ? -5.291 12.454 -30.775 1.00 91.00 180 GLU A O 1
ATOM 1385 N N . ALA A 1 181 ? -3.992 12.519 -28.954 1.00 87.25 181 ALA A N 1
ATOM 1386 C CA . ALA A 1 181 ? -3.499 13.870 -29.224 1.00 87.25 181 ALA A CA 1
ATOM 1387 C C . ALA A 1 181 ? -2.721 13.961 -30.552 1.00 87.25 181 ALA A C 1
ATOM 1389 O O . ALA A 1 181 ? -2.880 14.930 -31.297 1.00 87.25 181 ALA A O 1
ATOM 1390 N N . LYS A 1 182 ? -1.912 12.943 -30.882 1.00 88.19 182 LYS A N 1
ATOM 1391 C CA . LYS A 1 182 ? -1.162 12.890 -32.150 1.00 88.19 182 LYS A CA 1
ATOM 1392 C C . LYS A 1 182 ? -2.074 12.709 -33.359 1.00 88.19 182 LYS A C 1
ATOM 1394 O O . LYS A 1 182 ? -1.770 13.241 -34.426 1.00 88.19 182 LYS A O 1
ATOM 1399 N N . GLU A 1 183 ? -3.153 11.944 -33.228 1.00 85.88 183 GLU A N 1
ATOM 1400 C CA . GLU A 1 183 ? -4.133 11.766 -34.306 1.00 85.88 183 GLU A CA 1
ATOM 1401 C C . GLU A 1 183 ? -4.900 13.063 -34.579 1.00 85.88 183 GLU A C 1
ATOM 1403 O O . GLU A 1 183 ? -4.992 13.489 -35.731 1.00 85.88 183 GLU A O 1
ATOM 1408 N N . GLN A 1 184 ? -5.323 13.766 -33.526 1.00 80.12 184 GLN A N 1
ATOM 1409 C CA . GLN A 1 184 ? -5.996 15.064 -33.654 1.00 80.12 184 GLN A CA 1
ATOM 1410 C C . GLN A 1 184 ? -5.090 16.157 -34.247 1.00 80.12 184 GLN A C 1
ATOM 1412 O O . GLN A 1 184 ? -5.572 17.063 -34.929 1.00 80.12 184 GLN A O 1
ATOM 1417 N N . GLU A 1 185 ? -3.779 16.102 -34.000 1.00 81.56 185 GLU A N 1
ATOM 1418 C CA . GLU A 1 185 ? -2.814 17.044 -34.580 1.00 81.56 185 GLU A CA 1
ATOM 1419 C C . GLU A 1 185 ? -2.583 16.784 -36.080 1.00 81.56 185 GLU A C 1
ATOM 1421 O O . GLU A 1 185 ? -2.511 17.729 -36.873 1.00 81.56 185 GLU A O 1
ATOM 1426 N N . LYS A 1 186 ? -2.552 15.508 -36.490 1.00 76.06 186 LYS A N 1
ATOM 1427 C CA . LYS A 1 186 ? -2.476 15.110 -37.906 1.00 76.06 186 LYS A CA 1
ATOM 1428 C C . LYS A 1 186 ? -3.730 15.487 -38.694 1.00 76.06 186 LYS A C 1
ATOM 1430 O O . LYS A 1 186 ? -3.618 15.853 -39.856 1.00 76.06 186 LYS A O 1
ATOM 1435 N N . GLU A 1 187 ? -4.907 15.431 -38.077 1.00 72.50 187 GLU A N 1
ATOM 1436 C CA . GLU A 1 187 ? -6.166 15.811 -38.733 1.00 72.50 187 GLU A CA 1
ATOM 1437 C C . GLU A 1 187 ? -6.318 17.340 -38.876 1.00 72.50 187 GLU A C 1
ATOM 1439 O O . GLU A 1 187 ? -6.947 17.830 -39.814 1.00 72.50 187 GLU A O 1
ATOM 1444 N N . LYS A 1 188 ? -5.688 18.121 -37.986 1.00 67.75 188 LYS A N 1
ATOM 1445 C CA . LYS A 1 188 ? -5.692 19.596 -38.031 1.00 67.75 188 LYS A CA 1
ATOM 1446 C C . LYS A 1 188 ? -4.641 20.203 -38.960 1.00 67.75 188 LYS A C 1
ATOM 1448 O O . LYS A 1 188 ? -4.719 21.401 -39.235 1.00 67.75 188 LYS A O 1
ATOM 1453 N N . THR A 1 189 ? -3.669 19.430 -39.446 1.00 45.09 189 THR A N 1
ATOM 1454 C CA . THR A 1 189 ? -2.712 19.907 -40.455 1.00 45.09 189 THR A CA 1
ATOM 1455 C C . THR A 1 189 ? -3.295 19.672 -41.853 1.00 45.09 189 THR A C 1
ATOM 1457 O O . THR A 1 189 ? -3.379 18.523 -42.282 1.00 45.09 189 THR A O 1
ATOM 1460 N N . PRO A 1 190 ? -3.717 20.712 -42.602 1.00 52.22 190 PRO A N 1
ATOM 1461 C CA . PRO A 1 190 ? -4.187 20.501 -43.964 1.00 52.22 190 PRO A CA 1
ATOM 1462 C C . PRO A 1 19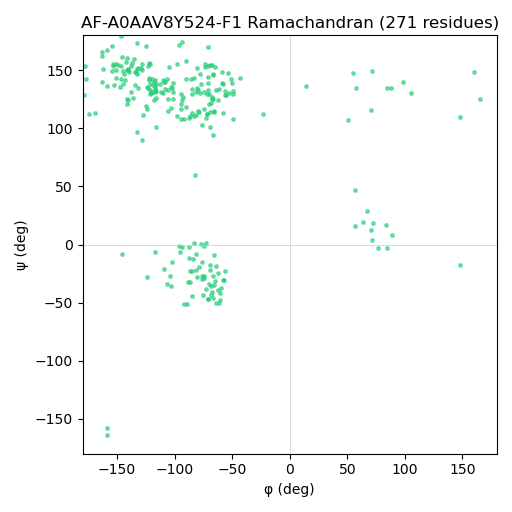0 ? -3.029 19.980 -44.822 1.00 52.22 190 PRO A C 1
ATOM 1464 O O . PRO A 1 190 ? -1.933 20.545 -44.792 1.00 52.22 190 PRO A O 1
ATOM 1467 N N . GLU A 1 191 ? -3.279 18.928 -45.609 1.00 52.16 191 GLU A N 1
ATOM 1468 C CA . GLU A 1 191 ? -2.398 18.527 -46.708 1.00 52.16 191 GLU A CA 1
ATOM 1469 C C . GLU A 1 191 ? -2.090 19.765 -47.561 1.00 52.16 191 GLU A C 1
ATOM 1471 O O . GLU A 1 191 ? -2.943 20.262 -48.305 1.00 52.16 191 GLU A O 1
ATOM 1476 N N . VAL A 1 192 ? -0.860 20.273 -47.473 1.00 51.31 192 VAL A N 1
ATOM 1477 C CA . VAL A 1 192 ? -0.355 21.246 -48.438 1.00 51.31 192 VAL A CA 1
ATOM 1478 C C . VAL A 1 192 ? -0.247 20.502 -49.762 1.00 51.31 192 VAL A C 1
ATOM 1480 O O . VAL A 1 192 ? 0.740 19.820 -50.033 1.00 51.31 192 VAL A O 1
ATOM 1483 N N . LYS A 1 193 ? -1.290 20.603 -50.592 1.00 54.19 193 LYS A N 1
ATOM 1484 C CA . LYS A 1 193 ? -1.204 20.206 -51.995 1.00 54.19 193 LYS A CA 1
ATOM 1485 C C . LYS A 1 193 ? -0.095 21.037 -52.623 1.00 54.19 193 LYS A C 1
ATOM 1487 O O . LYS A 1 193 ? -0.203 22.257 -52.736 1.00 54.19 193 LYS A O 1
ATOM 1492 N N . SER A 1 194 ? 0.976 20.353 -52.999 1.00 46.28 194 SER A N 1
ATOM 1493 C CA . SER A 1 194 ? 2.081 20.898 -53.773 1.00 46.28 194 SER A CA 1
ATOM 1494 C C . SER A 1 194 ? 1.538 21.653 -54.997 1.00 46.28 194 SER A C 1
ATOM 1496 O O . SER A 1 194 ? 0.666 21.126 -55.701 1.00 46.28 194 SER A O 1
ATOM 1498 N N . PRO A 1 195 ? 2.004 22.885 -55.280 1.00 42.88 195 PRO A N 1
ATOM 1499 C CA . PRO A 1 195 ? 1.599 23.578 -56.491 1.00 42.88 195 PRO A CA 1
ATOM 1500 C C . PRO A 1 195 ? 2.057 22.769 -57.703 1.00 42.88 195 PRO A C 1
ATOM 1502 O O . PRO A 1 195 ? 3.238 22.449 -57.848 1.00 42.88 195 PRO A O 1
ATOM 1505 N N . LYS A 1 196 ? 1.104 22.426 -58.573 1.00 46.28 196 LYS A N 1
ATOM 1506 C CA . LYS A 1 196 ? 1.390 21.877 -59.898 1.00 46.28 196 LYS A CA 1
ATOM 1507 C C . LYS A 1 196 ? 2.294 22.853 -60.654 1.00 46.28 196 LYS A C 1
ATOM 1509 O O . LYS A 1 196 ? 2.013 24.046 -60.692 1.00 46.28 196 LYS A O 1
ATOM 1514 N N . SER A 1 197 ? 3.346 22.294 -61.247 1.00 47.69 197 SER A N 1
ATOM 1515 C CA . SER A 1 197 ? 4.295 22.891 -62.192 1.00 47.69 197 SER A CA 1
ATOM 1516 C C . SER A 1 197 ? 3.749 24.103 -62.962 1.00 47.69 197 SER A C 1
ATOM 1518 O O . SER A 1 197 ? 2.876 23.951 -63.823 1.00 47.69 197 SER A O 1
ATOM 1520 N N . ALA A 1 198 ? 4.298 25.287 -62.689 1.00 38.22 198 ALA A N 1
ATOM 1521 C CA . ALA A 1 198 ? 4.183 26.430 -63.584 1.00 38.22 198 ALA A CA 1
ATOM 1522 C C . ALA A 1 198 ? 5.219 26.279 -64.707 1.00 38.22 198 ALA A C 1
ATOM 1524 O O . ALA A 1 198 ? 6.356 25.883 -64.461 1.00 38.22 198 ALA A O 1
ATOM 1525 N N . LYS A 1 199 ? 4.770 26.524 -65.938 1.00 42.44 199 LYS A N 1
ATOM 1526 C CA . LYS A 1 199 ? 5.541 26.401 -67.174 1.00 42.44 199 LYS A CA 1
ATOM 1527 C C . LYS A 1 199 ? 6.666 27.436 -67.233 1.00 42.44 199 LYS A C 1
ATOM 1529 O O . LYS A 1 199 ? 6.510 28.558 -66.763 1.00 42.44 199 LYS A O 1
ATOM 1534 N N . GLU A 1 200 ? 7.763 27.009 -67.835 1.00 48.25 200 GLU A N 1
ATOM 1535 C CA . GLU A 1 200 ? 8.974 27.761 -68.136 1.00 48.25 200 GLU A CA 1
ATOM 1536 C C . GLU A 1 200 ? 8.779 28.469 -69.485 1.00 48.25 200 GLU A C 1
ATOM 1538 O O . GLU A 1 200 ? 8.696 27.788 -70.502 1.00 48.25 200 GLU A O 1
ATOM 1543 N N . GLU A 1 201 ? 8.655 29.800 -69.497 1.00 47.50 201 GLU A N 1
ATOM 1544 C CA . GLU A 1 201 ? 8.767 30.608 -70.722 1.00 47.50 201 GLU A CA 1
ATOM 1545 C C . GLU A 1 201 ? 9.519 31.926 -70.446 1.00 47.50 201 GLU A C 1
ATOM 1547 O O . GLU A 1 201 ? 9.132 32.727 -69.596 1.00 47.50 201 GLU A O 1
ATOM 1552 N N . ASP A 1 202 ? 10.625 32.066 -71.184 1.00 48.16 202 ASP A N 1
ATOM 1553 C CA . ASP A 1 202 ? 11.182 33.248 -71.852 1.00 48.16 202 ASP A CA 1
ATOM 1554 C C . ASP A 1 202 ? 11.384 34.571 -71.097 1.00 48.16 202 ASP A C 1
ATOM 1556 O O . ASP A 1 202 ? 10.479 35.391 -70.958 1.00 48.16 202 ASP A O 1
ATOM 1560 N N . ILE A 1 203 ? 12.660 34.876 -70.807 1.00 45.66 203 ILE A N 1
ATOM 1561 C CA . ILE A 1 203 ? 13.166 36.258 -70.788 1.00 45.66 203 ILE A CA 1
ATOM 1562 C C . ILE A 1 203 ? 14.492 36.322 -71.561 1.00 45.66 203 ILE A C 1
ATOM 1564 O O . ILE A 1 203 ? 15.571 36.043 -71.035 1.00 45.66 203 ILE A O 1
ATOM 1568 N N . HIS A 1 204 ? 14.387 36.716 -72.830 1.00 48.22 204 HIS A N 1
ATOM 1569 C CA . HIS A 1 204 ? 15.457 37.378 -73.566 1.00 48.22 204 HIS A CA 1
ATOM 1570 C C . HIS A 1 204 ? 15.572 38.831 -73.079 1.00 48.22 204 HIS A C 1
ATOM 1572 O O . HIS A 1 204 ? 14.560 39.516 -72.980 1.00 48.22 204 HIS A O 1
ATOM 1578 N N . ASP A 1 205 ? 16.797 39.265 -72.764 1.00 39.62 205 ASP A N 1
ATOM 1579 C CA . ASP A 1 205 ? 17.400 40.562 -73.132 1.00 39.62 205 ASP A CA 1
ATOM 1580 C C . ASP A 1 205 ? 18.378 41.090 -72.068 1.00 39.62 205 ASP A C 1
ATOM 1582 O O . ASP A 1 205 ? 18.023 41.539 -70.980 1.00 39.62 205 ASP A O 1
ATOM 1586 N N . LEU A 1 206 ? 19.657 41.065 -72.445 1.00 42.22 206 LEU A N 1
ATOM 1587 C CA . LEU A 1 206 ? 20.775 41.742 -71.793 1.00 42.22 206 LEU A CA 1
ATOM 1588 C C . LEU A 1 206 ? 21.119 43.005 -72.590 1.00 42.22 206 LEU A C 1
ATOM 1590 O O . LEU A 1 206 ? 21.316 42.905 -73.803 1.00 42.22 206 LEU A O 1
ATOM 1594 N N . PRO A 1 207 ? 21.425 44.130 -71.922 1.00 42.09 207 PRO A N 1
ATOM 1595 C CA . PRO A 1 207 ? 22.433 45.042 -72.417 1.00 42.09 207 PRO A CA 1
ATOM 1596 C C . PRO A 1 207 ? 23.716 44.943 -71.589 1.00 42.09 207 PRO A C 1
ATOM 1598 O O . PRO A 1 207 ? 23.743 44.969 -70.360 1.00 42.09 207 PRO A O 1
ATOM 1601 N N . SER A 1 208 ? 24.797 44.857 -72.352 1.00 45.59 208 SER A N 1
ATOM 1602 C CA . SER A 1 208 ? 26.192 45.024 -71.976 1.00 45.59 208 SER A CA 1
ATOM 1603 C C . SER A 1 208 ? 26.446 46.300 -71.162 1.00 45.59 208 SER A C 1
ATOM 1605 O O . SER A 1 208 ? 26.133 47.400 -71.613 1.00 45.59 208 SER A O 1
ATOM 1607 N N . ALA A 1 209 ? 27.134 46.163 -70.025 1.00 37.88 209 ALA A N 1
ATOM 1608 C CA . ALA A 1 209 ? 27.931 47.242 -69.452 1.00 37.88 209 ALA A CA 1
ATOM 1609 C C . ALA A 1 209 ? 29.289 46.705 -68.980 1.00 37.88 209 ALA A C 1
ATOM 1611 O O . ALA A 1 209 ? 29.403 45.722 -68.250 1.00 37.88 209 ALA A O 1
ATOM 1612 N N . ARG A 1 210 ? 30.328 47.363 -69.487 1.00 34.28 210 ARG A N 1
ATOM 1613 C CA . ARG A 1 210 ? 31.758 47.082 -69.360 1.00 34.28 210 ARG A CA 1
ATOM 1614 C C . ARG A 1 210 ? 32.364 47.956 -68.254 1.00 34.28 210 ARG A C 1
ATOM 1616 O O . ARG A 1 210 ? 31.939 49.093 -68.091 1.00 34.28 210 ARG A O 1
ATOM 1623 N N . SER A 1 211 ? 33.482 47.474 -67.692 1.00 36.69 211 SER A N 1
ATOM 1624 C CA . SER A 1 211 ? 34.484 48.189 -66.863 1.00 36.69 211 SER A CA 1
ATOM 1625 C C . SER A 1 211 ? 34.164 48.202 -65.354 1.00 36.69 211 SER A C 1
ATOM 1627 O O . SER A 1 211 ? 33.032 48.449 -64.984 1.00 36.69 211 SER A O 1
ATOM 1629 N N . GLN A 1 212 ? 35.078 47.941 -64.411 1.00 37.19 212 GLN A N 1
ATOM 1630 C CA . GLN A 1 212 ? 36.529 48.149 -64.414 1.00 37.19 212 GLN A CA 1
ATOM 1631 C C . GLN A 1 212 ? 37.211 47.298 -63.311 1.00 37.19 212 GLN A C 1
ATOM 1633 O O . GLN A 1 212 ? 36.611 46.998 -62.284 1.00 37.19 212 GLN A O 1
ATOM 1638 N N . LYS A 1 213 ? 38.472 46.904 -63.538 1.00 36.09 213 LYS A N 1
ATOM 1639 C CA . LYS A 1 213 ? 39.344 46.148 -62.614 1.00 36.09 213 LYS A CA 1
ATOM 1640 C C . LYS A 1 213 ? 39.930 47.027 -61.497 1.00 36.09 213 LYS A C 1
ATOM 1642 O O . LYS A 1 213 ? 40.537 48.045 -61.810 1.00 36.09 213 LYS A O 1
ATOM 1647 N N . SER A 1 214 ? 39.953 46.498 -60.274 1.00 34.62 214 SER A N 1
ATOM 1648 C CA . SER A 1 214 ? 41.066 46.502 -59.293 1.00 34.62 214 SER A CA 1
ATOM 1649 C C . SER A 1 214 ? 40.590 45.680 -58.077 1.00 34.62 214 SER A C 1
ATOM 1651 O O . SER A 1 214 ? 39.410 45.701 -57.768 1.00 34.62 214 SER A O 1
ATOM 1653 N N . GLY A 1 215 ? 41.340 44.862 -57.344 1.00 30.20 215 GLY A N 1
ATOM 1654 C CA . GLY A 1 215 ? 42.725 44.413 -57.342 1.00 30.20 215 GLY A CA 1
ATOM 1655 C C . GLY A 1 215 ? 42.966 43.744 -55.974 1.00 30.20 215 GLY A C 1
ATOM 1656 O O . GLY A 1 215 ? 42.732 44.390 -54.964 1.00 30.20 215 GLY A O 1
ATOM 1657 N N . GLY A 1 216 ? 43.430 42.484 -55.946 1.00 29.70 216 GLY A N 1
ATOM 1658 C CA . GLY A 1 216 ? 43.898 41.758 -54.740 1.00 29.70 216 GLY A CA 1
ATOM 1659 C C . GLY A 1 216 ? 42.795 41.348 -53.742 1.00 29.70 216 GLY A C 1
ATOM 1660 O O . GLY A 1 216 ? 41.793 42.022 -53.612 1.00 29.70 216 GLY A O 1
ATOM 1661 N N . SER A 1 217 ? 42.868 40.261 -52.979 1.00 32.56 217 SER A N 1
ATOM 1662 C CA . SER A 1 217 ? 43.963 39.353 -52.663 1.00 32.56 217 SER A CA 1
ATOM 1663 C C . SER A 1 217 ? 43.399 38.005 -52.171 1.00 32.56 217 SER A C 1
ATOM 1665 O O . SER A 1 217 ? 42.213 37.862 -51.898 1.00 32.56 217 SER A O 1
ATOM 1667 N N . LYS A 1 218 ? 44.298 37.026 -52.112 1.00 32.72 218 LYS A N 1
ATOM 1668 C CA . LYS A 1 218 ? 44.139 35.574 -51.938 1.00 32.72 218 LYS A CA 1
ATOM 1669 C C . LYS A 1 218 ? 43.324 35.107 -50.717 1.00 32.72 218 LYS A C 1
ATOM 1671 O O . LYS A 1 218 ? 43.501 35.626 -49.621 1.00 32.72 218 LYS A O 1
ATOM 1676 N N . GLY A 1 219 ? 42.623 33.983 -50.886 1.00 30.80 219 GLY A N 1
ATOM 1677 C CA . GLY A 1 219 ? 42.201 33.081 -49.806 1.00 30.80 219 GLY A CA 1
ATOM 1678 C C . GLY A 1 219 ? 41.531 31.828 -50.374 1.00 30.80 219 GLY A C 1
ATOM 1679 O O . GLY A 1 219 ? 40.502 31.927 -51.025 1.00 30.80 219 GLY A O 1
ATOM 1680 N N . SER A 1 220 ? 42.173 30.672 -50.213 1.00 32.25 220 SER A N 1
ATOM 1681 C CA . SER A 1 220 ? 41.888 29.406 -50.899 1.00 32.25 220 SER A CA 1
ATOM 1682 C C . SER A 1 220 ? 40.584 28.727 -50.470 1.00 32.25 220 SER A C 1
ATOM 1684 O O . SER A 1 220 ? 40.380 28.483 -49.284 1.00 32.25 220 SER A O 1
ATOM 1686 N N . LEU A 1 221 ? 39.796 28.300 -51.457 1.00 31.02 221 LEU A N 1
ATOM 1687 C CA . LEU A 1 221 ? 38.827 27.212 -51.345 1.00 31.02 221 LEU A CA 1
ATOM 1688 C C . LEU A 1 221 ? 39.536 25.873 -51.597 1.00 31.02 221 LEU A C 1
ATOM 1690 O O . LEU A 1 221 ? 40.372 25.781 -52.499 1.00 31.02 221 LEU A O 1
ATOM 1694 N N . LYS A 1 222 ? 39.153 24.834 -50.855 1.00 32.22 222 LYS A N 1
ATOM 1695 C CA . LYS A 1 222 ? 39.092 23.469 -51.383 1.00 32.22 222 LYS A CA 1
ATOM 1696 C C . LYS A 1 222 ? 37.820 22.795 -50.889 1.00 32.22 222 LYS A C 1
ATOM 1698 O O . LYS A 1 222 ? 37.485 22.880 -49.710 1.00 32.22 222 LYS A O 1
ATOM 1703 N N . GLU A 1 223 ? 37.148 22.204 -51.863 1.00 29.95 223 GLU A N 1
ATOM 1704 C CA . GLU A 1 223 ? 35.913 21.441 -51.803 1.00 29.95 223 GLU A CA 1
ATOM 1705 C C . GLU A 1 223 ? 36.065 20.108 -51.061 1.00 29.95 223 GLU A C 1
ATOM 1707 O O . GLU A 1 223 ? 37.151 19.538 -50.965 1.00 29.95 223 GLU A O 1
ATOM 1712 N N . GLU A 1 224 ? 34.908 19.701 -50.543 1.00 31.12 224 GLU A N 1
ATOM 1713 C CA . GLU A 1 224 ? 34.321 18.370 -50.368 1.00 31.12 224 GLU A CA 1
ATOM 1714 C C . GLU A 1 224 ? 35.186 17.110 -50.516 1.00 31.12 224 GLU A C 1
ATOM 1716 O O . GLU A 1 224 ? 35.851 16.903 -51.523 1.00 31.12 224 GLU A O 1
ATOM 1721 N N . GLU A 1 225 ? 34.989 16.165 -49.586 1.00 27.62 225 GLU A N 1
ATOM 1722 C CA . GLU A 1 225 ? 34.648 14.795 -49.985 1.00 27.62 225 GLU A CA 1
ATOM 1723 C C . GLU A 1 225 ? 33.956 14.004 -48.860 1.00 27.62 225 GLU A C 1
ATOM 1725 O O . GLU A 1 225 ? 34.322 14.033 -47.684 1.00 27.62 225 GLU A O 1
ATOM 1730 N N . TRP A 1 226 ? 32.918 13.286 -49.273 1.00 24.22 226 TRP A N 1
ATOM 1731 C CA . TRP A 1 226 ? 32.091 12.343 -48.531 1.00 24.22 226 TRP A CA 1
ATOM 1732 C C . TRP A 1 226 ? 32.794 10.981 -48.463 1.00 24.22 226 TRP A C 1
ATOM 1734 O O . TRP A 1 226 ? 33.147 10.467 -49.517 1.00 24.22 226 TRP A O 1
ATOM 1744 N N . CYS A 1 227 ? 32.915 10.338 -47.287 1.00 28.19 227 CYS A N 1
ATOM 1745 C CA . CYS A 1 227 ? 32.776 8.872 -47.152 1.00 28.19 227 CYS A CA 1
ATOM 1746 C C . CYS A 1 227 ? 32.917 8.311 -45.721 1.00 28.19 227 CYS A C 1
ATOM 1748 O O . CYS A 1 227 ? 33.950 8.431 -45.077 1.00 28.19 227 CYS A O 1
ATOM 1750 N N . ARG A 1 228 ? 31.894 7.515 -45.370 1.00 28.16 228 ARG A N 1
ATOM 1751 C CA . ARG A 1 228 ? 31.911 6.215 -44.664 1.00 28.16 228 ARG A CA 1
ATOM 1752 C C . ARG A 1 228 ? 32.274 6.149 -43.172 1.00 28.16 228 ARG A C 1
ATOM 1754 O O . ARG A 1 228 ? 33.412 6.284 -42.745 1.00 28.16 228 ARG A O 1
ATOM 1761 N N . CYS A 1 229 ? 31.259 5.729 -42.415 1.00 32.69 229 CYS A N 1
ATOM 1762 C CA . CYS A 1 229 ? 31.334 5.166 -41.072 1.00 32.69 229 CYS A CA 1
ATOM 1763 C C . CYS A 1 229 ? 32.215 3.900 -41.025 1.00 32.69 229 CYS A C 1
ATOM 1765 O O . CYS A 1 229 ? 32.039 3.021 -41.874 1.00 32.69 229 CYS A O 1
ATOM 1767 N N . PRO A 1 230 ? 33.062 3.714 -39.997 1.00 37.31 230 PRO A N 1
ATOM 1768 C CA . PRO A 1 230 ? 33.612 2.409 -39.682 1.00 37.31 230 PRO A CA 1
ATOM 1769 C C . PRO A 1 230 ? 32.708 1.667 -38.691 1.00 37.31 230 PRO A C 1
ATOM 1771 O O . PRO A 1 230 ? 32.529 2.070 -37.542 1.00 37.31 230 PRO A O 1
ATOM 1774 N N . SER A 1 231 ? 32.195 0.524 -39.139 1.00 34.38 231 SER A N 1
ATOM 1775 C CA . SER A 1 231 ? 31.846 -0.612 -38.288 1.00 34.38 231 SER A CA 1
ATOM 1776 C C . SER A 1 231 ? 33.066 -1.027 -37.461 1.00 34.38 231 SER A C 1
ATOM 1778 O O . SER A 1 231 ? 34.124 -1.288 -38.043 1.00 34.38 231 SER A O 1
ATOM 1780 N N . ARG A 1 232 ? 32.930 -1.157 -36.135 1.00 31.88 232 ARG A N 1
ATOM 1781 C CA . ARG A 1 232 ? 33.939 -1.837 -35.313 1.00 31.88 232 ARG A CA 1
ATOM 1782 C C . ARG A 1 232 ? 33.354 -3.070 -34.638 1.00 31.88 232 ARG A C 1
ATOM 1784 O O . ARG A 1 232 ? 32.328 -3.035 -33.970 1.00 31.88 232 ARG A O 1
ATOM 1791 N N . SER A 1 233 ? 34.051 -4.152 -34.932 1.00 32.28 233 SER A N 1
ATOM 1792 C CA . SER A 1 233 ? 33.801 -5.559 -34.706 1.00 32.28 233 SER A CA 1
ATOM 1793 C C . SER A 1 233 ? 33.970 -6.006 -33.258 1.00 32.28 233 SER A C 1
ATOM 1795 O O . SER A 1 233 ? 34.821 -5.512 -32.522 1.00 32.28 233 SER A O 1
ATOM 1797 N N . SER A 1 234 ? 33.221 -7.060 -32.943 1.00 33.75 234 SER A N 1
ATOM 1798 C CA . SER A 1 234 ? 33.475 -8.064 -31.914 1.00 33.75 234 SER A CA 1
ATOM 1799 C C . SER A 1 234 ? 34.929 -8.540 -31.854 1.00 33.75 234 SER A C 1
ATOM 1801 O O . SER A 1 234 ? 35.500 -8.837 -32.904 1.00 33.75 234 SER A O 1
ATOM 1803 N N . GLN A 1 235 ? 35.445 -8.795 -30.650 1.00 35.25 235 GLN A N 1
ATOM 1804 C CA . GLN A 1 235 ? 36.390 -9.890 -30.412 1.00 35.25 235 GLN A CA 1
ATOM 1805 C C . GLN A 1 235 ? 36.099 -10.563 -29.065 1.00 35.25 235 GLN A C 1
ATOM 1807 O O . GLN A 1 235 ? 36.022 -9.916 -28.025 1.00 35.25 235 GLN A O 1
ATOM 1812 N N . LYS A 1 236 ? 35.900 -11.883 -29.153 1.00 30.69 236 LYS A N 1
ATOM 1813 C CA . LYS A 1 236 ? 35.906 -12.871 -28.072 1.00 30.69 236 LYS A CA 1
ATOM 1814 C C . LYS A 1 236 ? 37.335 -13.078 -27.560 1.00 30.69 236 LYS A C 1
ATOM 1816 O O . LYS A 1 236 ? 38.270 -13.031 -28.358 1.00 30.69 236 LYS A O 1
ATOM 1821 N N . SER A 1 237 ? 37.470 -13.488 -26.305 1.00 33.72 237 SER A N 1
ATOM 1822 C CA . SER A 1 237 ? 38.514 -14.432 -25.898 1.00 33.72 237 SER A CA 1
ATOM 1823 C C . SER A 1 237 ? 37.947 -15.416 -24.872 1.00 33.72 237 SER A C 1
ATOM 1825 O O . SER A 1 237 ? 37.365 -15.026 -23.862 1.00 33.72 237 SER A O 1
ATOM 1827 N N . ASP A 1 238 ? 38.073 -16.703 -25.196 1.00 29.77 238 ASP A N 1
ATOM 1828 C CA . ASP A 1 238 ? 37.650 -17.847 -24.395 1.00 29.77 238 ASP A CA 1
ATOM 1829 C C . ASP A 1 238 ? 38.771 -18.317 -23.450 1.00 29.77 238 ASP A C 1
ATOM 1831 O O . ASP A 1 238 ? 39.929 -18.408 -23.846 1.00 29.77 238 ASP A O 1
ATOM 1835 N N . SER A 1 239 ? 38.345 -18.715 -22.245 1.00 32.03 239 SER A N 1
ATOM 1836 C CA . SER A 1 239 ? 38.785 -19.857 -21.419 1.00 32.03 239 SER A CA 1
ATOM 1837 C C . SER A 1 239 ? 40.251 -20.020 -20.975 1.00 32.03 239 SER A C 1
ATOM 1839 O O . SER A 1 239 ? 41.166 -20.042 -21.787 1.00 32.03 239 SER A O 1
ATOM 1841 N N . ILE A 1 240 ? 40.441 -20.349 -19.686 1.00 27.88 240 ILE A N 1
ATOM 1842 C CA . ILE A 1 240 ? 40.883 -21.688 -19.237 1.00 27.88 240 ILE A CA 1
ATOM 1843 C C . ILE A 1 240 ? 40.604 -21.870 -17.731 1.00 27.88 240 ILE A C 1
ATOM 1845 O O . ILE A 1 240 ? 40.761 -20.970 -16.913 1.00 27.88 240 ILE A O 1
ATOM 1849 N N . CYS A 1 241 ? 40.154 -23.084 -17.420 1.00 27.50 241 CYS A N 1
ATOM 1850 C CA . CYS A 1 241 ? 39.813 -23.665 -16.128 1.00 27.50 241 CYS A CA 1
ATOM 1851 C C . CYS A 1 241 ? 41.062 -24.146 -15.366 1.00 27.50 241 CYS A C 1
ATOM 1853 O O . CYS A 1 241 ? 42.019 -24.606 -15.985 1.00 27.50 241 CYS A O 1
ATOM 1855 N N . SER A 1 242 ? 41.017 -24.166 -14.030 1.00 30.38 242 SER A N 1
ATOM 1856 C CA . SER A 1 242 ? 41.736 -25.155 -13.211 1.00 30.38 242 SER A CA 1
ATOM 1857 C C . SER A 1 242 ? 41.014 -25.380 -11.881 1.00 30.38 242 SER A C 1
ATOM 1859 O O . SER A 1 242 ? 40.491 -24.451 -11.272 1.00 30.38 242 SER A O 1
ATOM 1861 N N . LYS A 1 243 ? 40.942 -26.660 -11.511 1.00 31.59 243 LYS A N 1
ATOM 1862 C CA . LYS A 1 243 ? 40.184 -27.278 -10.420 1.00 31.59 243 LYS A CA 1
ATOM 1863 C C . LYS A 1 243 ? 40.998 -27.418 -9.120 1.00 31.59 243 LYS A C 1
ATOM 1865 O O . LYS A 1 243 ? 42.220 -27.307 -9.146 1.00 31.59 243 LYS A O 1
ATOM 1870 N N . ASN A 1 244 ? 40.261 -27.879 -8.098 1.00 29.70 244 ASN A N 1
ATOM 1871 C CA . ASN A 1 244 ? 40.617 -28.635 -6.878 1.00 29.70 244 ASN A CA 1
ATOM 1872 C C . ASN A 1 244 ? 40.608 -27.768 -5.607 1.00 29.70 244 ASN A C 1
ATOM 1874 O O . ASN A 1 244 ? 41.222 -26.711 -5.597 1.00 29.70 244 ASN A O 1
ATOM 1878 N N . GLY A 1 245 ? 39.965 -28.139 -4.497 1.00 28.34 245 GLY A N 1
ATOM 1879 C CA . GLY A 1 245 ? 39.217 -29.346 -4.112 1.00 28.34 245 GLY A CA 1
ATOM 1880 C C . GLY A 1 245 ? 39.125 -29.412 -2.573 1.00 28.34 245 GLY A C 1
ATOM 1881 O O . GLY A 1 245 ? 40.060 -28.946 -1.934 1.00 28.34 245 GLY A O 1
ATOM 1882 N N . ASP A 1 246 ? 38.017 -29.978 -2.062 1.00 29.45 246 ASP A N 1
ATOM 1883 C CA . ASP A 1 246 ? 37.786 -30.673 -0.763 1.00 29.45 246 ASP A CA 1
ATOM 1884 C C . ASP A 1 246 ? 38.124 -29.943 0.563 1.00 29.45 246 ASP A C 1
ATOM 1886 O O . ASP A 1 246 ? 39.061 -29.165 0.636 1.00 29.45 246 ASP A O 1
ATOM 1890 N N . GLY A 1 247 ? 37.467 -30.098 1.718 1.00 27.92 247 GLY A N 1
ATOM 1891 C CA . GLY A 1 247 ? 36.323 -30.831 2.293 1.00 27.92 247 GLY A CA 1
ATOM 1892 C C . GLY A 1 247 ? 35.989 -30.083 3.618 1.00 27.92 247 GLY A C 1
ATOM 1893 O O . GLY A 1 247 ? 36.742 -29.207 4.030 1.00 27.92 247 GLY A O 1
ATOM 1894 N N . ASP A 1 248 ? 34.835 -30.199 4.274 1.00 29.55 248 ASP A N 1
ATOM 1895 C CA . ASP A 1 248 ? 34.479 -31.322 5.145 1.00 29.55 248 ASP A CA 1
ATOM 1896 C C . ASP A 1 248 ? 33.046 -31.169 5.699 1.00 29.55 248 ASP A C 1
ATOM 1898 O O . ASP A 1 248 ? 32.511 -30.070 5.859 1.00 29.55 248 ASP A O 1
ATOM 1902 N N . LYS A 1 249 ? 32.444 -32.322 6.006 1.00 31.92 249 LYS A N 1
ATOM 1903 C CA . LYS A 1 249 ? 31.153 -32.532 6.685 1.00 31.92 249 LYS A CA 1
ATOM 1904 C C . LYS A 1 249 ? 31.350 -32.785 8.191 1.00 31.92 249 LYS A C 1
ATOM 1906 O O . LYS A 1 249 ? 32.449 -33.131 8.604 1.00 31.92 249 LYS A O 1
ATOM 1911 N N . ALA A 1 250 ? 30.209 -32.806 8.902 1.00 32.56 250 ALA A N 1
ATOM 1912 C CA . ALA A 1 250 ? 29.937 -33.288 10.274 1.00 32.56 250 ALA A CA 1
ATOM 1913 C C . ALA A 1 250 ? 29.918 -32.158 11.335 1.00 32.56 250 ALA A C 1
ATOM 1915 O O . ALA A 1 250 ? 30.713 -31.238 11.267 1.00 32.56 250 ALA A O 1
ATOM 1916 N N . ASP A 1 251 ? 29.037 -32.099 12.339 1.00 30.05 251 ASP A N 1
ATOM 1917 C CA . ASP A 1 251 ? 28.082 -33.079 12.844 1.00 30.05 251 ASP A CA 1
ATOM 1918 C C . ASP A 1 251 ? 27.003 -32.432 13.745 1.00 30.05 251 ASP A C 1
ATOM 1920 O O . ASP A 1 251 ? 27.108 -31.307 14.229 1.00 30.05 251 ASP A O 1
ATOM 1924 N N . ASN A 1 252 ? 25.972 -33.233 13.969 1.00 29.70 252 ASN A N 1
ATOM 1925 C CA . ASN A 1 252 ? 24.768 -33.107 14.788 1.00 29.70 252 ASN A CA 1
ATOM 1926 C C . ASN A 1 252 ? 24.973 -32.697 16.277 1.00 29.70 252 ASN A C 1
ATOM 1928 O O . ASN A 1 252 ? 25.841 -33.256 16.946 1.00 29.70 252 ASN A O 1
ATOM 1932 N N . LYS A 1 253 ? 24.076 -31.865 16.854 1.00 31.91 253 LYS A N 1
ATOM 1933 C CA . LYS A 1 253 ? 23.503 -32.103 18.206 1.00 31.91 253 LYS A CA 1
ATOM 1934 C C . LYS A 1 253 ? 22.319 -31.198 18.578 1.00 31.91 253 LYS A C 1
ATOM 1936 O O . LYS A 1 253 ? 22.434 -30.011 18.859 1.00 31.91 253 LYS A O 1
ATOM 1941 N N . SER A 1 254 ? 21.180 -31.865 18.694 1.00 30.59 254 SER A N 1
ATOM 1942 C CA . SER A 1 254 ? 19.990 -31.544 19.477 1.00 30.59 254 SER A CA 1
ATOM 1943 C C . SER A 1 254 ? 20.256 -31.192 20.951 1.00 30.59 254 SER A C 1
ATOM 1945 O O . SER A 1 254 ? 20.954 -31.936 21.642 1.00 30.59 254 SER A O 1
ATOM 1947 N N . LEU A 1 255 ? 19.558 -30.175 21.470 1.00 31.86 255 LEU A N 1
ATOM 1948 C CA . LEU A 1 255 ? 19.308 -29.972 22.903 1.00 31.86 255 LEU A CA 1
ATOM 1949 C C . LEU A 1 255 ? 17.802 -29.787 23.146 1.00 31.86 255 LEU A C 1
ATOM 1951 O O . LEU A 1 255 ? 17.188 -28.807 22.735 1.00 31.86 255 LEU A O 1
ATOM 1955 N N . LYS A 1 256 ? 17.215 -30.791 23.805 1.00 31.92 256 LYS A N 1
ATOM 1956 C CA . LYS A 1 256 ? 15.897 -30.756 24.451 1.00 31.92 256 LYS A CA 1
ATOM 1957 C C . LYS A 1 256 ? 16.048 -30.291 25.908 1.00 31.92 256 LYS A C 1
ATOM 1959 O O . LYS A 1 256 ? 17.049 -30.618 26.539 1.00 31.92 256 LYS A O 1
ATOM 1964 N N . LYS A 1 257 ? 14.928 -29.775 26.444 1.00 30.45 257 LYS A N 1
ATOM 1965 C CA . LYS A 1 257 ? 14.574 -29.470 27.854 1.00 30.45 257 LYS A CA 1
ATOM 1966 C C . LYS A 1 257 ? 15.072 -28.093 28.329 1.00 30.45 257 LYS A C 1
ATOM 1968 O O . LYS A 1 257 ? 16.202 -27.735 28.064 1.00 30.45 257 LYS A O 1
ATOM 1973 N N . SER A 1 258 ? 14.274 -27.280 29.020 1.00 30.77 258 SER A N 1
ATOM 1974 C CA . SER A 1 258 ? 13.249 -27.630 30.007 1.00 30.77 258 SER A CA 1
ATOM 1975 C C . SER A 1 258 ? 12.042 -26.683 30.001 1.00 30.77 258 SER A C 1
ATOM 1977 O O . SER A 1 258 ? 12.140 -25.470 29.864 1.00 30.77 258 SER A O 1
ATOM 1979 N N . SER A 1 259 ? 10.880 -27.292 30.211 1.00 32.66 259 SER A N 1
ATOM 1980 C CA . SER A 1 259 ? 9.657 -26.668 30.692 1.00 32.66 259 SER A CA 1
ATOM 1981 C C . SER A 1 259 ? 9.803 -26.275 32.165 1.00 32.66 259 SER A C 1
ATOM 1983 O O . SER A 1 259 ? 10.094 -27.144 32.991 1.00 32.66 259 SER A O 1
ATOM 1985 N N . SER A 1 260 ? 9.483 -25.035 32.522 1.00 33.94 260 SER A N 1
ATOM 1986 C CA . SER A 1 260 ? 9.051 -24.680 33.875 1.00 33.94 260 SER A CA 1
ATOM 1987 C C . SER A 1 260 ? 7.607 -24.183 33.807 1.00 33.94 260 SER A C 1
ATOM 1989 O O . SER A 1 260 ? 7.309 -23.063 33.407 1.00 33.94 260 SER A O 1
ATOM 1991 N N . ARG A 1 261 ? 6.682 -25.076 34.181 1.00 33.78 261 ARG A N 1
ATOM 1992 C CA . ARG A 1 261 ? 5.333 -24.704 34.616 1.00 33.78 261 ARG A CA 1
ATOM 1993 C C . ARG A 1 261 ? 5.480 -23.921 35.919 1.00 33.78 261 ARG A C 1
ATOM 1995 O O . ARG A 1 261 ? 5.874 -24.508 36.923 1.00 33.78 261 ARG A O 1
ATOM 2002 N N . SER A 1 262 ? 5.123 -22.643 35.922 1.00 34.28 262 SER A N 1
ATOM 2003 C CA . SER A 1 262 ? 4.717 -21.947 37.140 1.00 34.28 262 SER A CA 1
ATOM 2004 C C . SER A 1 262 ? 3.200 -22.073 37.270 1.00 34.28 262 SER A C 1
ATOM 2006 O O . SER A 1 262 ? 2.417 -21.511 36.510 1.00 34.28 262 SER A O 1
ATOM 2008 N N . THR A 1 263 ? 2.774 -22.894 38.221 1.00 34.47 263 THR A N 1
ATOM 2009 C CA . THR A 1 263 ? 1.394 -22.949 38.700 1.00 34.47 263 THR A CA 1
ATOM 2010 C C . THR A 1 263 ? 1.119 -21.696 39.526 1.00 34.47 263 THR A C 1
ATOM 2012 O O . THR A 1 263 ? 1.679 -21.556 40.612 1.00 34.47 263 THR A O 1
ATOM 2015 N N . CYS A 1 264 ? 0.257 -20.802 39.039 1.00 30.72 264 CYS A N 1
ATOM 2016 C CA . CYS A 1 264 ? -0.350 -19.766 39.870 1.00 30.72 264 CYS A CA 1
ATOM 2017 C C . CYS A 1 264 ? -1.708 -20.285 40.355 1.00 30.72 264 CYS A C 1
ATOM 2019 O O . CYS A 1 264 ? -2.641 -20.458 39.574 1.00 30.72 264 CYS A O 1
ATOM 2021 N N . SER A 1 265 ? -1.785 -20.619 41.642 1.00 37.56 265 SER A N 1
ATOM 2022 C CA . SER A 1 265 ? -3.030 -20.950 42.328 1.00 37.56 265 SER A CA 1
ATOM 2023 C C . SER A 1 265 ? -3.739 -19.655 42.716 1.00 37.56 265 SER A C 1
ATOM 2025 O O . SER A 1 265 ? -3.272 -18.960 43.619 1.00 37.56 265 SER A O 1
ATOM 2027 N N . GLU A 1 266 ? -4.873 -19.351 42.091 1.00 35.97 266 GLU A N 1
ATOM 2028 C CA . GLU A 1 266 ? -5.726 -18.241 42.512 1.00 35.97 266 GLU A CA 1
ATOM 2029 C C . GLU A 1 266 ? -6.974 -18.782 43.218 1.00 35.97 266 GLU A C 1
ATOM 2031 O O . GLU A 1 266 ? -7.787 -19.525 42.664 1.00 35.97 266 GLU A O 1
ATOM 2036 N N . LYS A 1 267 ? -7.073 -18.459 44.511 1.00 37.50 267 LYS A N 1
ATOM 2037 C CA . LYS A 1 267 ? -8.191 -18.805 45.387 1.00 37.50 267 LYS A CA 1
ATOM 2038 C C . LYS A 1 267 ? -9.411 -17.965 45.004 1.00 37.50 267 LYS A C 1
ATOM 2040 O O . LYS A 1 267 ? -9.452 -16.768 45.271 1.00 37.50 267 LYS A O 1
ATOM 2045 N N . SER A 1 268 ? -10.435 -18.620 44.468 1.00 38.69 268 SER A N 1
ATOM 2046 C CA . SER A 1 268 ? -11.791 -18.081 44.359 1.00 38.69 268 SER A CA 1
ATOM 2047 C C . SER A 1 268 ? -12.397 -17.882 45.757 1.00 38.69 268 SER A C 1
ATOM 2049 O O . SER A 1 268 ? -12.637 -18.842 46.493 1.00 38.69 268 SER A O 1
ATOM 2051 N N . LYS A 1 269 ? -12.644 -16.622 46.134 1.00 45.56 269 LYS A N 1
ATOM 2052 C CA . LYS A 1 269 ? -13.564 -16.258 47.219 1.00 45.56 269 LYS A CA 1
ATOM 2053 C C . LYS A 1 269 ? -14.993 -16.326 46.673 1.00 45.56 269 LYS A C 1
ATOM 2055 O O . LYS A 1 269 ? -15.367 -15.526 45.822 1.00 45.56 269 LYS A O 1
ATOM 2060 N N . LYS A 1 270 ? -15.795 -17.258 47.195 1.00 41.91 270 LYS A N 1
ATOM 2061 C CA . LYS A 1 270 ? -17.259 -17.220 47.089 1.00 41.91 270 LYS A CA 1
ATOM 2062 C C . LYS A 1 270 ? -17.783 -16.043 47.913 1.00 41.91 270 LYS A C 1
ATOM 2064 O O . LYS A 1 270 ? -17.509 -15.969 49.107 1.00 41.91 270 LYS A O 1
ATOM 2069 N N . SER A 1 271 ? -18.550 -15.167 47.274 1.00 44.50 271 SER A N 1
ATOM 2070 C CA . SER A 1 271 ? -19.441 -14.220 47.941 1.00 44.50 271 SER A CA 1
ATOM 2071 C C . SER A 1 271 ? -20.859 -14.770 47.802 1.00 44.50 271 SER A C 1
ATOM 2073 O O . SER A 1 271 ? -21.327 -14.971 46.683 1.00 44.50 271 SER A O 1
ATOM 2075 N N . GLN A 1 272 ? -21.497 -15.091 48.927 1.00 49.44 272 GLN A N 1
ATOM 2076 C CA . GLN A 1 272 ? -22.931 -15.356 49.008 1.00 49.44 272 GLN A CA 1
ATOM 2077 C C . GLN A 1 272 ? -23.636 -14.046 49.369 1.00 49.44 272 GLN A C 1
ATOM 2079 O O . GLN A 1 272 ? -23.290 -13.409 50.367 1.00 49.44 272 GLN A O 1
ATOM 2084 N N . LYS A 1 273 ? -24.630 -13.685 48.565 1.00 52.44 273 LYS A N 1
ATOM 2085 C CA . LYS A 1 273 ? -25.833 -12.963 48.970 1.00 52.44 273 LYS A CA 1
ATOM 2086 C C . LYS A 1 273 ? -26.999 -13.586 48.221 1.00 52.44 273 LYS A C 1
ATOM 2088 O O . LYS A 1 273 ? -26.771 -13.973 47.053 1.00 52.44 273 LYS A O 1
#

Sequence (273 aa):
MLSYRQSLICTLKEHKGPVSAIDINKFDDEAVSASTDGTCIIWDLLKQCRRQILFSNTLFMCVRYYPSGVQILTGGSDRKLAYWEVLDGSLVREVEGSSSGAINALDISPDGDLFVSGGNDQVVKLWKYQEGITTHVGVGHAGVVTCCKFSADGNFIVTCDASGSIFIWVTPQQQKEKEEAKEQEKEKTPEVKSPKSAKEEDIHDLPSARSQKSGGSKGSLKEEEWCRCPSRSSQKSDSICSKNGDGDKADNKSLKKSSSRSTCSEKSKKSQK

Organism: NCBI:txid1265417